Protein AF-A0A1E7F593-F1 (afdb_monomer)

Foldseek 3Di:
DVPVVVQLPDPVNDDPVRVVLVVLCVVFAVQVADPVGGGPHAEDEAEAEWLALQFKEKEAEFQDLLQLLLLLQLCVQCVVVVGDYAYEYEDDNALVPPPDSRSRHPYYIYIYHDDDPPPDDDPVRVVSRVSSVVSSVVSVVCCVVPVPVSLVVSCVVPVVLKDKHKYFDDDPDPPARGDADQACADPVAQLHRQWAFDPVCGNQAQDWFAAQQFGTAHPVGDTDGDHQPRHGTWGWPSHPTPCQSDVVNSDHRTTMDMFIAGNRRSHTDDDDDPPPPPPPDDDDD

Organism: NCBI:txid635003

pLDDT: mean 88.44, std 16.38, range [29.09, 98.75]

Solvent-accessible surface area (backbone atoms only — not comparable to full-atom values): 15879 Å² total; per-residue (Å²): 123,80,72,71,66,62,64,78,70,46,78,88,72,52,52,72,66,58,51,49,50,53,54,48,33,71,67,35,14,41,55,86,40,45,95,94,49,52,37,68,31,68,67,33,80,40,83,46,70,33,49,9,41,59,32,34,32,37,40,31,50,36,60,36,32,69,44,39,43,36,48,54,50,23,42,50,58,39,44,79,69,73,44,64,60,48,38,34,37,42,83,61,79,52,56,87,83,45,92,53,79,43,41,29,21,91,30,33,39,32,44,35,40,29,60,37,59,89,98,56,88,53,70,71,58,50,51,53,50,49,52,47,50,50,39,40,53,49,41,55,54,40,50,74,74,40,42,70,59,52,51,53,48,51,42,66,78,30,74,83,42,55,43,76,29,32,26,67,31,74,42,85,54,90,94,49,91,41,25,56,49,76,72,57,38,34,95,91,38,67,56,41,61,62,40,43,70,18,78,88,45,54,64,39,38,74,38,78,48,40,55,65,41,62,42,28,29,42,97,89,66,54,67,46,47,36,84,36,89,86,47,65,68,36,24,38,32,53,42,78,30,71,82,36,47,39,64,88,56,77,45,44,37,28,30,36,38,84,47,41,27,32,55,77,53,16,32,69,58,85,74,84,73,82,80,77,76,77,77,77,79,74,83,85,131

Nearest PDB structures (foldseek):
  2gu2-assembly1_A  TM=8.846E-01  e=1.260E-19  Rattus norvegicus
  2i3c-assembly1_A  TM=8.472E-01  e=2.828E-19  Homo sapiens
  4mri-assembly1_A  TM=8.264E-01  e=7.646E-19  Homo sapiens
  3nh4-assembly1_A-2  TM=8.013E-01  e=1.612E-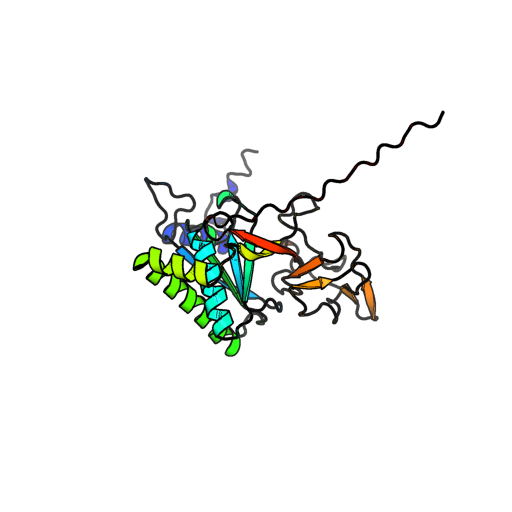18  Mus musculus
  3nh5-assembly1_A  TM=7.925E-01  e=1.338E-18  Mus musculus

Sequence (285 aa):
MAAATAAYTDPAFLSVEQKRAKELDQLLGPKFGNEDQPPATDFIVDLHTTTSNMHTALIVGQGDPLTTQAAAYVMHKCQEKNFKVCIMMHTHKTGEVRPNLSSIAPHAFTIEVGPVPQGVLRHDKVEEMQETLNSALEFLQRNQQEPEKLLNELKIFYPSGKIPCYRSAPAIREGEMSAKLVWPSDPDNENFPQWLVHKDVQDQDFQEIKKGDPLFVNLDGDVIPYDGSHGSPVLLMFINEGGYYYASSGTGISVALKDEFDLITGNLIPKELPTLQCSSTTPLE

Mean predicted aligned error: 7.11 Å

Structure (mmCIF, N/CA/C/O backbone):
data_AF-A0A1E7F593-F1
#
_entry.id   AF-A0A1E7F593-F1
#
loop_
_atom_site.group_PDB
_atom_site.id
_atom_site.type_symbol
_atom_site.label_atom_id
_atom_site.label_alt_id
_atom_site.label_comp_id
_atom_site.label_asym_id
_atom_site.label_entity_id
_atom_site.label_seq_id
_atom_site.pdbx_PDB_ins_code
_atom_site.Cartn_x
_atom_site.Cartn_y
_atom_site.Cartn_z
_atom_site.occupancy
_atom_site.B_iso_or_equiv
_atom_site.auth_seq_id
_atom_site.auth_comp_id
_atom_site.auth_asym_id
_atom_site.auth_atom_id
_atom_site.pdbx_PDB_model_num
ATOM 1 N N . MET A 1 1 ? 25.080 29.151 4.729 1.00 39.41 1 MET A N 1
ATOM 2 C CA . MET A 1 1 ? 24.021 28.399 5.440 1.00 39.41 1 MET A CA 1
ATOM 3 C C . MET A 1 1 ? 22.821 29.245 5.874 1.00 39.41 1 MET A C 1
ATOM 5 O O . MET A 1 1 ? 21.737 28.695 5.866 1.00 39.41 1 MET A O 1
ATOM 9 N N . ALA A 1 2 ? 22.937 30.544 6.185 1.00 33.47 2 ALA A N 1
ATOM 10 C CA . ALA A 1 2 ? 21.777 31.351 6.616 1.00 33.47 2 ALA A CA 1
ATOM 11 C C . ALA A 1 2 ? 20.876 31.904 5.481 1.00 33.47 2 ALA A C 1
ATOM 13 O O . ALA A 1 2 ? 19.768 32.348 5.747 1.00 33.47 2 ALA A O 1
ATOM 14 N N . ALA A 1 3 ? 21.325 31.879 4.219 1.00 29.09 3 ALA A N 1
ATOM 15 C CA . ALA A 1 3 ? 20.565 32.431 3.087 1.00 29.09 3 ALA A CA 1
ATOM 16 C C . ALA A 1 3 ? 19.645 31.411 2.382 1.00 29.09 3 ALA A C 1
ATOM 18 O O . ALA A 1 3 ? 18.718 31.809 1.687 1.00 29.09 3 ALA A O 1
ATOM 19 N N . ALA A 1 4 ? 19.870 30.103 2.569 1.00 33.31 4 ALA A N 1
ATOM 20 C CA . ALA A 1 4 ? 19.094 29.047 1.904 1.00 33.31 4 ALA A CA 1
ATOM 21 C C . ALA A 1 4 ? 17.792 28.688 2.647 1.00 33.31 4 ALA A C 1
ATOM 23 O O . ALA A 1 4 ? 16.852 28.188 2.041 1.00 33.31 4 ALA A O 1
ATOM 24 N N . THR A 1 5 ? 17.707 28.984 3.945 1.00 35.19 5 THR A N 1
ATOM 25 C CA . THR A 1 5 ? 16.505 28.773 4.766 1.00 35.19 5 THR A CA 1
ATOM 26 C C . THR A 1 5 ? 15.476 29.899 4.632 1.00 35.19 5 THR A C 1
ATOM 28 O O . THR A 1 5 ? 14.299 29.670 4.887 1.00 35.19 5 THR A O 1
ATOM 31 N N . ALA A 1 6 ? 15.880 31.093 4.183 1.00 35.25 6 ALA A N 1
ATOM 32 C CA . ALA A 1 6 ? 14.979 32.236 4.012 1.00 35.25 6 ALA A CA 1
ATOM 33 C C . ALA A 1 6 ? 14.103 32.153 2.743 1.00 35.25 6 ALA A C 1
ATOM 35 O O . ALA A 1 6 ? 13.043 32.765 2.696 1.00 35.25 6 ALA A O 1
ATOM 36 N N . ALA A 1 7 ? 14.507 31.378 1.728 1.00 40.53 7 ALA A N 1
ATOM 37 C CA . ALA A 1 7 ? 13.739 31.221 0.487 1.00 40.53 7 ALA A CA 1
ATOM 38 C C . ALA A 1 7 ? 12.518 30.285 0.631 1.00 40.53 7 ALA A C 1
ATOM 40 O O . ALA A 1 7 ? 11.599 30.351 -0.178 1.00 40.53 7 ALA A O 1
ATOM 41 N N . TYR A 1 8 ? 12.480 29.439 1.669 1.00 47.44 8 TYR A N 1
ATOM 42 C CA . TYR A 1 8 ? 11.413 28.451 1.895 1.00 47.44 8 TYR A CA 1
ATOM 43 C C . TYR A 1 8 ? 10.190 28.993 2.655 1.00 47.44 8 TYR A C 1
ATOM 45 O O . TYR A 1 8 ? 9.207 28.273 2.848 1.00 47.44 8 TYR A O 1
ATOM 53 N N . THR A 1 9 ? 10.225 30.248 3.109 1.00 56.56 9 THR A N 1
ATOM 54 C CA . THR A 1 9 ? 9.157 30.834 3.934 1.00 56.56 9 THR A CA 1
ATOM 55 C C . THR A 1 9 ? 8.359 31.926 3.236 1.00 56.56 9 THR A C 1
ATOM 57 O O . THR A 1 9 ? 7.289 32.268 3.735 1.00 56.56 9 THR A O 1
ATOM 60 N N . ASP A 1 10 ? 8.808 32.428 2.083 1.00 69.50 10 ASP A N 1
ATOM 61 C CA . ASP A 1 10 ? 8.055 33.419 1.316 1.00 69.50 10 ASP A CA 1
ATOM 62 C C . ASP A 1 10 ? 6.902 32.738 0.542 1.00 69.50 10 ASP A C 1
ATOM 64 O O . ASP A 1 10 ? 7.153 31.924 -0.357 1.00 69.50 10 ASP A O 1
ATOM 68 N N . PRO A 1 11 ? 5.627 33.054 0.856 1.00 66.31 11 PRO A N 1
ATOM 69 C CA . PRO A 1 11 ? 4.466 32.488 0.170 1.00 66.31 11 PRO A CA 1
ATOM 70 C C . PRO A 1 11 ? 4.472 32.694 -1.352 1.00 66.31 11 PRO A C 1
ATOM 72 O O . PRO A 1 11 ? 3.816 31.931 -2.068 1.00 66.31 11 PRO A O 1
ATOM 75 N N . ALA A 1 12 ? 5.200 33.699 -1.855 1.00 75.81 12 ALA A N 1
ATOM 76 C CA . ALA A 1 12 ? 5.306 33.990 -3.280 1.00 75.81 12 ALA A CA 1
ATOM 77 C C . ALA A 1 12 ? 6.034 32.889 -4.074 1.00 75.81 12 ALA A C 1
ATOM 79 O O . ALA A 1 12 ? 5.732 32.708 -5.253 1.00 75.81 12 ALA A O 1
ATOM 80 N N . PHE A 1 13 ? 6.924 32.119 -3.436 1.00 84.31 13 PHE A N 1
ATOM 81 C CA . PHE A 1 13 ? 7.770 31.113 -4.098 1.00 84.31 13 PHE A CA 1
ATOM 82 C C . PHE A 1 13 ? 7.365 29.660 -3.820 1.00 84.31 13 PHE A C 1
ATOM 84 O O . PHE A 1 13 ? 8.011 28.739 -4.315 1.00 84.31 13 PHE A O 1
ATOM 91 N N . LEU A 1 14 ? 6.293 29.435 -3.056 1.00 88.88 14 LEU A N 1
ATOM 92 C CA . LEU A 1 14 ? 5.794 28.085 -2.798 1.00 88.88 14 LEU A CA 1
ATOM 93 C C . LEU A 1 14 ? 5.122 27.494 -4.046 1.00 88.88 14 LEU A C 1
ATOM 95 O O . LEU A 1 14 ? 4.331 28.179 -4.711 1.00 88.88 14 LEU A O 1
ATOM 99 N N . SER A 1 15 ? 5.374 26.208 -4.308 1.00 92.12 15 SER A N 1
ATOM 100 C CA . SER A 1 15 ? 4.619 25.429 -5.295 1.00 92.12 15 SER A CA 1
ATOM 101 C C . SER A 1 15 ? 3.134 25.359 -4.920 1.00 92.12 15 SER A C 1
ATOM 103 O O . SER A 1 15 ? 2.739 25.655 -3.786 1.00 92.12 15 SER A O 1
ATOM 105 N N . VAL A 1 16 ? 2.291 24.959 -5.874 1.00 94.88 16 VAL A N 1
ATOM 106 C CA . VAL A 1 16 ? 0.852 24.777 -5.628 1.00 94.88 16 VAL A CA 1
ATOM 107 C C . VAL A 1 16 ? 0.628 23.742 -4.518 1.00 94.88 16 VAL A C 1
ATOM 109 O O . VAL A 1 16 ? -0.129 23.999 -3.585 1.00 94.88 16 VAL A O 1
ATOM 112 N N . GLU A 1 17 ? 1.361 22.632 -4.545 1.00 93.62 17 GLU A N 1
ATOM 113 C CA . GLU A 1 17 ? 1.282 21.551 -3.558 1.00 93.62 17 GLU A CA 1
ATOM 114 C C . GLU A 1 17 ? 1.796 21.994 -2.185 1.00 93.62 17 GLU A C 1
ATOM 116 O O . GLU A 1 17 ? 1.213 21.627 -1.171 1.00 93.62 17 GLU A O 1
ATOM 121 N N . GLN A 1 18 ? 2.834 22.835 -2.121 1.00 93.62 18 GLN A N 1
ATOM 122 C CA . GLN A 1 18 ? 3.322 23.384 -0.851 1.00 93.62 18 GLN A CA 1
ATOM 123 C C . GLN A 1 18 ? 2.306 24.331 -0.205 1.00 93.62 18 GLN A C 1
ATOM 125 O O . GLN A 1 18 ? 2.136 24.319 1.016 1.00 93.62 18 GLN A O 1
ATOM 130 N N . LYS A 1 19 ? 1.618 25.152 -1.009 1.00 94.62 19 LYS A N 1
ATOM 131 C CA . LYS A 1 19 ? 0.513 25.995 -0.524 1.00 94.62 19 LYS A CA 1
ATOM 132 C C . LYS A 1 19 ? -0.634 25.121 -0.029 1.00 94.62 19 LYS A C 1
ATOM 134 O O . LYS A 1 19 ? -1.089 25.300 1.097 1.00 94.62 19 LYS A O 1
ATOM 139 N N . ARG A 1 20 ? -1.021 24.115 -0.818 1.00 95.69 20 ARG A N 1
ATOM 140 C CA . ARG A 1 20 ? -2.107 23.202 -0.463 1.00 95.69 20 ARG A CA 1
ATOM 141 C C . ARG A 1 20 ? -1.803 22.371 0.785 1.00 95.69 20 ARG A C 1
ATOM 143 O O . ARG A 1 20 ? -2.694 22.174 1.602 1.00 95.69 20 ARG A O 1
ATOM 150 N N . ALA A 1 21 ? -0.559 21.941 0.979 1.00 94.00 21 ALA A N 1
ATOM 151 C CA . ALA A 1 21 ? -0.136 21.239 2.187 1.00 94.00 21 ALA A CA 1
ATOM 152 C C . ALA A 1 21 ? -0.330 22.103 3.444 1.00 94.00 21 ALA A C 1
ATOM 154 O O . ALA A 1 21 ? -0.839 21.609 4.445 1.00 94.00 21 ALA A O 1
A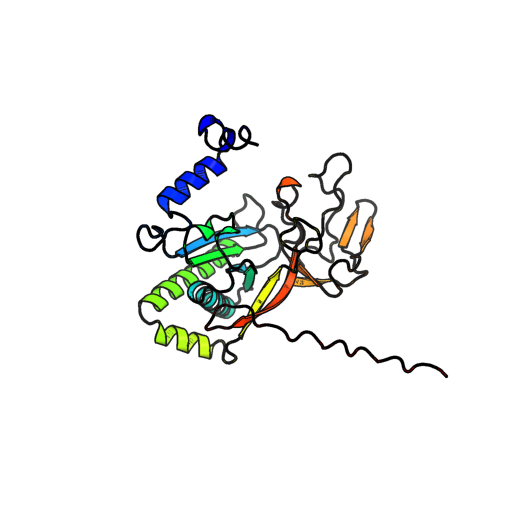TOM 155 N N . LYS A 1 22 ? -0.006 23.405 3.380 1.00 93.50 22 LYS A N 1
ATOM 156 C CA . LYS A 1 22 ? -0.257 24.345 4.488 1.00 93.50 22 LYS A CA 1
ATOM 157 C C . LYS A 1 22 ? -1.748 24.536 4.763 1.00 93.50 22 LYS A C 1
ATOM 159 O O . LYS A 1 22 ? -2.143 24.593 5.920 1.00 93.50 22 LYS A O 1
ATOM 164 N N . GLU A 1 23 ? -2.573 24.625 3.722 1.00 95.56 23 GLU A N 1
ATOM 165 C CA . GLU A 1 23 ? -4.034 24.724 3.871 1.00 95.56 23 GLU A CA 1
ATOM 166 C C . GLU A 1 23 ? -4.632 23.465 4.513 1.00 95.56 23 GLU A C 1
ATOM 168 O O . GLU A 1 23 ? -5.500 23.563 5.376 1.00 95.56 23 GLU A O 1
ATOM 173 N N . LEU A 1 24 ? -4.164 22.281 4.107 1.00 96.00 24 LEU A N 1
ATOM 174 C CA . LEU A 1 24 ? -4.622 21.010 4.668 1.00 96.00 24 LEU A CA 1
ATOM 175 C C . LEU A 1 24 ? -4.177 20.843 6.120 1.00 96.00 24 LEU A C 1
ATOM 177 O O . LEU A 1 24 ? -4.973 20.397 6.936 1.00 96.00 24 LEU A O 1
ATOM 181 N N . ASP A 1 25 ? -2.959 21.259 6.465 1.00 94.75 25 ASP A N 1
ATOM 182 C CA . ASP A 1 25 ? -2.477 21.251 7.849 1.00 94.75 25 ASP A CA 1
ATOM 183 C C . ASP A 1 25 ? -3.268 22.215 8.747 1.00 94.75 25 ASP A C 1
ATOM 185 O O . ASP A 1 25 ? -3.587 21.889 9.885 1.00 94.75 25 ASP A O 1
ATOM 189 N N . GLN A 1 26 ? -3.677 23.372 8.218 1.00 94.81 26 GLN A N 1
ATOM 190 C CA . GLN A 1 26 ? -4.571 24.294 8.927 1.00 94.81 26 GLN A CA 1
ATOM 191 C C . GLN A 1 26 ? -5.983 23.729 9.122 1.00 94.81 26 GLN A C 1
ATOM 193 O O . GLN A 1 26 ? -6.629 24.046 10.118 1.00 94.81 26 GLN A O 1
ATOM 198 N N . LEU A 1 27 ? -6.479 22.938 8.166 1.00 96.31 27 LEU A N 1
ATOM 199 C CA . LEU A 1 27 ? -7.831 22.378 8.202 1.00 96.31 27 LEU A CA 1
ATOM 200 C C . LEU A 1 27 ? -7.927 21.106 9.054 1.00 96.31 27 LEU A C 1
ATOM 202 O O . LEU A 1 27 ? -8.910 20.920 9.766 1.00 96.31 27 LEU A O 1
ATOM 206 N N . LEU A 1 28 ? -6.944 20.214 8.928 1.00 96.31 28 LEU A N 1
ATOM 207 C CA . LEU A 1 28 ? -6.974 18.856 9.478 1.00 96.31 28 LEU A CA 1
ATOM 208 C C . LEU A 1 28 ? -6.012 18.675 10.661 1.00 96.31 28 LEU A C 1
ATOM 210 O O . LEU A 1 28 ? -6.207 17.773 11.474 1.00 96.31 28 LEU A O 1
ATOM 214 N N . GLY A 1 29 ? -4.970 19.503 10.735 1.00 94.56 29 GLY A N 1
ATOM 215 C CA . GLY A 1 29 ? -3.889 19.415 11.709 1.00 94.56 29 GLY A CA 1
ATOM 216 C C . GLY A 1 29 ? -4.115 20.276 12.960 1.00 94.56 29 GLY A C 1
ATOM 217 O O . GLY A 1 29 ? -5.262 20.487 13.356 1.00 94.56 29 GLY A O 1
ATOM 218 N N . PRO A 1 30 ? -3.039 20.751 13.617 1.00 92.31 30 PRO A N 1
ATOM 219 C CA . PRO A 1 30 ? -1.661 20.735 13.128 1.00 92.31 30 PRO A CA 1
ATOM 220 C C . PRO A 1 30 ? -1.044 19.335 13.162 1.00 92.31 30 PRO A C 1
ATOM 222 O O . PRO A 1 30 ? -1.206 18.582 14.122 1.00 92.31 30 PRO A O 1
ATOM 225 N N . LYS A 1 31 ? -0.263 19.009 12.136 1.00 87.88 31 LYS A N 1
ATOM 226 C CA . LYS A 1 31 ? 0.658 17.880 12.159 1.00 87.88 31 LYS A CA 1
ATOM 227 C C . LYS A 1 31 ? 1.641 18.068 13.317 1.00 87.88 31 LYS A C 1
ATOM 229 O O . LYS A 1 31 ? 2.217 19.142 13.473 1.00 87.88 31 LYS A O 1
ATOM 234 N N . PHE A 1 32 ? 1.842 17.019 14.114 1.00 82.06 32 PHE A N 1
ATOM 235 C CA . PHE A 1 32 ? 2.591 17.075 15.384 1.00 82.06 32 PHE A CA 1
ATOM 236 C C . PHE A 1 32 ? 1.918 17.907 16.485 1.00 82.06 32 PHE A C 1
ATOM 238 O O . PHE A 1 32 ? 2.599 18.406 17.383 1.00 82.06 32 PHE A O 1
ATOM 245 N N . GLY A 1 33 ? 0.590 18.046 16.435 1.00 82.81 33 GLY A N 1
ATOM 246 C CA . GLY A 1 33 ? -0.179 18.568 17.558 1.00 82.81 33 GLY A CA 1
ATOM 247 C C . GLY A 1 33 ? 0.110 17.805 18.855 1.00 82.81 33 GLY A C 1
ATOM 248 O O . GLY A 1 33 ? 0.406 16.608 18.846 1.00 82.81 33 GLY A O 1
ATOM 249 N N . ASN A 1 34 ? 0.054 18.516 19.975 1.00 85.88 34 ASN A N 1
ATOM 250 C CA . ASN A 1 34 ? 0.267 17.979 21.319 1.00 85.88 34 ASN A CA 1
ATOM 251 C C . ASN A 1 34 ? -1.030 18.087 22.140 1.00 85.88 34 ASN A C 1
ATOM 253 O O . ASN A 1 34 ? -2.062 18.477 21.607 1.00 85.88 34 ASN A O 1
ATOM 257 N N . GLU A 1 35 ? -1.001 17.748 23.429 1.00 86.62 35 GLU A N 1
ATOM 258 C CA . GLU A 1 35 ? -2.204 17.806 24.277 1.00 86.62 35 GLU A CA 1
ATOM 259 C C . GLU A 1 35 ? -2.819 19.217 24.373 1.00 86.62 35 GLU A C 1
ATOM 261 O O . GLU A 1 35 ? -4.037 19.345 24.480 1.00 86.62 35 GLU A O 1
ATOM 266 N N . ASP A 1 36 ? -2.000 20.271 24.284 1.00 91.06 36 ASP A N 1
ATOM 267 C CA . ASP A 1 36 ? -2.454 21.666 24.344 1.00 91.06 36 ASP A CA 1
ATOM 268 C C . ASP A 1 36 ? -3.029 22.161 23.005 1.00 91.06 36 ASP A C 1
ATOM 270 O O . ASP A 1 36 ? -3.866 23.067 22.970 1.00 91.06 36 ASP A O 1
ATOM 274 N N . GLN A 1 37 ? -2.577 21.577 21.893 1.00 89.75 37 GLN A N 1
ATOM 275 C CA . GLN A 1 37 ? -3.035 21.879 20.541 1.00 89.75 37 GLN A CA 1
ATOM 276 C C . GLN A 1 37 ? -3.124 20.585 19.713 1.00 89.75 37 GLN A C 1
ATOM 278 O O . GLN A 1 37 ? -2.257 20.338 18.866 1.00 89.75 37 GLN A O 1
ATOM 283 N N . PRO A 1 38 ? -4.141 19.739 19.961 1.00 92.31 38 PRO A N 1
ATOM 284 C CA . PRO A 1 38 ? -4.273 18.468 19.264 1.00 92.31 38 PRO A CA 1
ATOM 285 C C . PRO A 1 38 ? -4.646 18.689 17.790 1.00 92.31 38 PRO A C 1
ATOM 287 O O . PRO A 1 38 ? -5.234 19.725 17.457 1.00 92.31 38 PRO A O 1
ATOM 290 N N . PRO A 1 39 ? -4.337 17.729 16.899 1.00 93.56 39 PRO A N 1
ATOM 291 C CA . PRO A 1 39 ? -4.843 17.754 15.532 1.00 93.56 39 PRO A CA 1
ATOM 292 C C . PRO A 1 39 ? -6.377 17.839 15.506 1.00 93.56 39 PRO A C 1
ATOM 294 O O . PRO A 1 39 ? -7.052 17.207 16.314 1.00 93.56 39 PRO A O 1
ATOM 297 N N . ALA A 1 40 ? -6.939 18.593 14.561 1.00 95.62 40 ALA A N 1
ATOM 298 C CA . ALA A 1 40 ? -8.384 18.743 14.393 1.00 95.62 40 ALA A CA 1
ATOM 299 C C . ALA A 1 40 ? -9.068 17.465 13.876 1.00 95.62 40 ALA A C 1
ATOM 301 O O . ALA A 1 40 ? -10.286 17.332 13.976 1.00 95.62 40 ALA A O 1
ATOM 302 N N . THR A 1 41 ? -8.297 16.549 13.286 1.00 95.75 41 THR A N 1
ATOM 303 C CA . THR A 1 41 ? -8.764 15.267 12.753 1.00 95.75 41 THR A CA 1
ATOM 304 C C . THR A 1 41 ? -8.077 14.110 13.470 1.00 95.75 41 THR A C 1
ATOM 306 O O . THR A 1 41 ? -6.851 14.025 13.466 1.00 95.75 41 THR A O 1
ATOM 309 N N . ASP A 1 42 ? -8.867 13.183 14.018 1.00 94.25 42 ASP A N 1
ATOM 310 C CA . ASP A 1 42 ? -8.352 11.990 14.705 1.00 94.25 42 ASP A CA 1
ATOM 311 C C . ASP A 1 42 ? -7.835 10.923 13.731 1.00 94.25 42 ASP A C 1
ATOM 313 O O . ASP A 1 42 ? -6.835 10.257 14.000 1.00 94.25 42 ASP A O 1
ATOM 317 N N . PHE A 1 43 ? -8.528 10.745 12.599 1.00 96.12 43 PHE A N 1
ATOM 318 C CA . PHE A 1 43 ? -8.257 9.679 11.638 1.00 96.12 43 PHE A CA 1
ATOM 319 C C . PHE A 1 43 ? -8.362 10.170 10.191 1.00 96.12 43 PHE A C 1
ATOM 321 O O . PHE A 1 43 ? -9.402 10.696 9.795 1.00 96.12 43 PHE A O 1
ATOM 328 N N . ILE A 1 44 ? -7.327 9.946 9.376 1.00 96.81 44 ILE A N 1
ATOM 329 C CA . ILE A 1 44 ? -7.365 10.212 7.927 1.00 96.81 44 ILE A CA 1
ATOM 330 C C . ILE A 1 44 ? -7.382 8.896 7.144 1.00 96.81 44 ILE A C 1
ATOM 332 O O . ILE A 1 44 ? -6.499 8.054 7.295 1.00 96.81 44 ILE A O 1
ATOM 336 N N . VAL A 1 45 ? -8.365 8.747 6.254 1.00 97.81 45 VAL A N 1
ATOM 337 C CA . VAL A 1 45 ? -8.346 7.729 5.195 1.00 97.81 45 VAL A CA 1
ATOM 338 C C . VAL A 1 45 ? -8.007 8.429 3.883 1.00 97.81 45 VAL A C 1
ATOM 340 O O . VAL A 1 45 ? -8.783 9.256 3.408 1.00 97.81 45 VAL A O 1
ATOM 343 N N . ASP A 1 46 ? -6.840 8.123 3.322 1.00 97.69 46 ASP A N 1
ATOM 344 C CA . ASP A 1 46 ? -6.350 8.728 2.079 1.00 97.69 46 ASP A CA 1
ATOM 345 C C . ASP A 1 46 ? -6.565 7.758 0.906 1.00 97.69 46 ASP A C 1
ATOM 347 O O . ASP A 1 46 ? -6.154 6.600 0.978 1.00 97.69 46 ASP A O 1
ATOM 351 N N . LEU A 1 47 ? -7.250 8.188 -0.155 1.00 98.12 47 LEU A N 1
ATOM 352 C CA . LEU A 1 47 ? -7.680 7.308 -1.250 1.00 98.12 47 LEU A CA 1
ATOM 353 C C . LEU A 1 47 ? -6.771 7.484 -2.466 1.00 98.12 47 LEU A C 1
ATOM 355 O O . LEU A 1 47 ? -6.668 8.580 -3.012 1.00 98.12 47 LEU A O 1
ATOM 359 N N . HIS A 1 48 ? -6.153 6.393 -2.907 1.00 98.00 48 HIS A N 1
ATOM 360 C CA . HIS A 1 48 ? -5.214 6.349 -4.023 1.00 98.00 48 HIS A CA 1
ATOM 361 C C . HIS A 1 48 ? -5.606 5.269 -5.031 1.00 98.00 48 HIS A C 1
ATOM 363 O O . HIS A 1 48 ? -6.310 4.301 -4.726 1.00 98.00 48 HIS A O 1
ATOM 369 N N . THR A 1 49 ? -5.146 5.465 -6.259 1.00 98.06 49 THR A N 1
ATOM 370 C CA . THR A 1 49 ? -5.226 4.466 -7.320 1.00 98.06 49 THR A CA 1
ATOM 371 C C . THR A 1 49 ? -3.868 4.314 -7.974 1.00 98.06 49 THR A C 1
ATOM 373 O O . THR A 1 49 ? -3.195 5.315 -8.228 1.00 98.06 49 THR A O 1
ATOM 376 N N . THR A 1 50 ? -3.539 3.087 -8.358 1.00 98.06 50 THR A N 1
ATOM 377 C CA . THR A 1 50 ? -2.280 2.746 -9.013 1.00 98.06 50 THR A CA 1
ATOM 378 C C . THR A 1 50 ? -2.567 2.091 -10.350 1.00 98.06 50 THR A C 1
ATOM 380 O O . THR A 1 50 ? -3.525 1.335 -10.520 1.00 98.06 50 THR A O 1
ATOM 383 N N . THR A 1 51 ? -1.705 2.367 -11.318 1.00 98.06 51 THR A N 1
ATOM 384 C CA . THR A 1 51 ? -1.676 1.666 -12.605 1.00 98.06 51 THR A CA 1
ATOM 385 C C . THR A 1 51 ? -1.146 0.232 -12.479 1.00 98.06 51 THR A C 1
ATOM 387 O O . THR A 1 51 ? -1.397 -0.578 -13.368 1.00 98.06 51 THR A O 1
ATOM 390 N N . SER A 1 52 ? -0.484 -0.097 -11.365 1.00 98.06 52 SER A N 1
ATOM 391 C CA . SER A 1 52 ? 0.073 -1.424 -11.067 1.00 98.06 52 SER A CA 1
ATOM 392 C C . SER A 1 52 ? -1.015 -2.416 -10.642 1.00 98.06 52 SER A C 1
ATOM 394 O O . SER A 1 52 ? -2.059 -2.032 -10.108 1.00 98.06 52 SER A O 1
ATOM 396 N N . ASN A 1 53 ? -0.780 -3.720 -10.802 1.00 97.81 53 ASN A N 1
ATOM 397 C CA . ASN A 1 53 ? -1.754 -4.756 -10.442 1.00 97.81 53 ASN A CA 1
ATOM 398 C C . ASN A 1 53 ? -1.676 -5.147 -8.956 1.00 97.81 53 ASN A C 1
ATOM 400 O O . ASN A 1 53 ? -1.713 -6.322 -8.596 1.00 97.81 53 ASN A O 1
ATOM 404 N N . MET A 1 54 ? -1.619 -4.154 -8.070 1.00 96.31 54 MET A N 1
ATOM 405 C CA . MET A 1 54 ? -1.501 -4.365 -6.623 1.00 96.31 54 MET A CA 1
ATOM 406 C C . MET A 1 54 ? -2.779 -4.869 -5.946 1.00 96.31 54 MET A C 1
ATOM 408 O O . MET A 1 54 ? -2.773 -5.134 -4.745 1.00 96.31 54 MET A O 1
ATOM 412 N N . HIS A 1 55 ? -3.869 -5.014 -6.705 1.00 95.44 55 HIS A N 1
ATOM 413 C CA . HIS A 1 55 ? -5.201 -5.277 -6.163 1.00 95.44 55 HIS A CA 1
ATOM 414 C C . HIS A 1 55 ? -5.614 -4.144 -5.200 1.00 95.44 55 HIS A C 1
ATOM 416 O O . HIS A 1 55 ? -5.303 -2.987 -5.484 1.00 95.44 55 HIS A O 1
ATOM 422 N N . THR A 1 56 ? -6.309 -4.440 -4.097 1.00 98.06 56 THR A N 1
ATOM 423 C CA . THR A 1 56 ? -6.491 -3.479 -2.998 1.00 98.06 56 THR A CA 1
ATOM 424 C C . THR A 1 56 ? -5.361 -3.614 -1.980 1.00 98.06 56 THR A C 1
ATOM 426 O O . THR A 1 56 ? -5.193 -4.661 -1.354 1.00 98.06 56 THR A O 1
ATOM 429 N N . ALA A 1 57 ? -4.611 -2.542 -1.751 1.00 97.88 57 ALA A N 1
ATOM 430 C CA . ALA A 1 57 ? -3.583 -2.474 -0.724 1.00 97.88 57 ALA A CA 1
ATOM 431 C C . ALA A 1 57 ? -3.955 -1.449 0.358 1.00 97.88 57 ALA A C 1
ATOM 433 O O . ALA A 1 57 ? -4.209 -0.278 0.084 1.00 97.88 57 ALA A O 1
ATOM 434 N N . LEU A 1 58 ? -3.968 -1.898 1.612 1.00 98.12 58 LEU A N 1
ATOM 435 C CA . LEU A 1 58 ? -4.146 -1.055 2.793 1.00 98.12 58 LEU A CA 1
ATOM 436 C C . LEU A 1 58 ? -2.771 -0.662 3.316 1.00 98.12 58 LEU A C 1
ATOM 438 O O . LEU A 1 58 ? -2.072 -1.490 3.905 1.00 98.12 58 LEU A O 1
ATOM 442 N N . ILE A 1 59 ? -2.365 0.582 3.089 1.00 95.38 59 ILE A N 1
ATOM 443 C CA . ILE A 1 59 ? -1.029 1.050 3.441 1.00 95.38 59 ILE A CA 1
ATOM 444 C C . ILE A 1 59 ? -1.064 1.724 4.817 1.00 95.38 59 ILE A C 1
ATOM 446 O O . ILE A 1 59 ? -1.636 2.801 4.988 1.00 95.38 59 ILE A O 1
ATOM 450 N N . VAL A 1 60 ? -0.435 1.087 5.803 1.00 93.88 60 VAL A N 1
ATOM 451 C CA . VAL A 1 60 ? -0.477 1.462 7.226 1.00 93.88 60 VAL A CA 1
ATOM 452 C C . VAL A 1 60 ? 0.916 1.724 7.791 1.00 93.88 60 VAL A C 1
ATOM 454 O O . VAL A 1 60 ? 1.929 1.252 7.272 1.00 93.88 60 VAL A O 1
ATOM 457 N N . GLY A 1 61 ? 0.995 2.460 8.900 1.00 89.12 61 GLY A N 1
ATOM 458 C CA . GLY A 1 61 ? 2.199 2.481 9.729 1.00 89.12 61 GLY A CA 1
ATOM 459 C C . GLY A 1 61 ? 2.225 1.385 10.787 1.00 89.12 61 GLY A C 1
ATOM 460 O O . GLY A 1 61 ? 1.179 0.999 11.291 1.00 89.12 61 GLY A O 1
ATOM 461 N N . GLN A 1 62 ? 3.425 0.913 11.139 1.00 89.19 62 GLN A N 1
ATOM 462 C CA . GLN A 1 62 ? 3.590 0.080 12.332 1.00 89.19 62 GLN A CA 1
ATOM 463 C C . GLN A 1 62 ? 3.456 0.906 13.619 1.00 89.19 62 GLN A C 1
ATOM 465 O O . GLN A 1 62 ? 3.823 2.082 13.642 1.00 89.19 62 GLN A O 1
ATOM 470 N N . GLY A 1 63 ? 3.023 0.258 14.697 1.00 88.12 63 GLY A N 1
ATOM 471 C CA . GLY A 1 63 ? 2.996 0.824 16.050 1.00 88.12 63 GLY A CA 1
ATOM 472 C C . GLY A 1 63 ? 1.750 1.640 16.389 1.00 88.12 63 GLY A C 1
ATOM 473 O O . GLY A 1 63 ? 1.700 2.229 17.464 1.00 88.12 63 GLY A O 1
ATOM 474 N N . ASP A 1 64 ? 0.750 1.656 15.505 1.00 91.94 64 ASP A N 1
ATOM 475 C CA . ASP A 1 64 ? -0.570 2.229 15.767 1.00 91.94 64 ASP A CA 1
ATOM 476 C C . ASP A 1 64 ? -1.633 1.111 15.807 1.00 91.94 64 ASP A C 1
ATOM 478 O O . ASP A 1 64 ? -2.072 0.637 14.750 1.00 91.94 64 ASP A O 1
ATOM 482 N N . PRO A 1 65 ? -2.055 0.664 17.007 1.00 95.06 65 PRO A N 1
ATOM 483 C CA . PRO A 1 65 ? -3.070 -0.373 17.161 1.00 95.06 65 PRO A CA 1
ATOM 484 C C . PRO A 1 65 ? -4.406 -0.035 16.501 1.00 95.06 65 PRO A C 1
ATOM 486 O O . PRO A 1 65 ? -5.015 -0.921 15.912 1.00 95.06 65 PRO A O 1
ATOM 489 N N . LEU A 1 66 ? -4.859 1.223 16.553 1.00 96.75 66 LEU A N 1
ATOM 490 C CA . LEU A 1 66 ? -6.159 1.595 15.992 1.00 96.75 66 LEU A CA 1
ATOM 491 C C . LEU A 1 66 ? -6.138 1.454 14.468 1.00 96.75 66 LEU A C 1
ATOM 493 O O . LEU A 1 66 ? -6.998 0.792 13.888 1.00 96.75 66 LEU A O 1
ATOM 497 N N . THR A 1 67 ? -5.115 2.023 13.829 1.00 96.44 67 THR A N 1
ATOM 498 C CA . THR A 1 67 ? -4.920 1.935 12.376 1.00 96.44 67 THR A CA 1
ATOM 499 C C . THR A 1 67 ? -4.727 0.489 11.915 1.00 96.44 67 THR A C 1
ATOM 501 O O . THR A 1 67 ? -5.324 0.057 10.929 1.00 96.44 67 THR A O 1
ATOM 504 N N . THR A 1 68 ? -3.892 -0.284 12.611 1.00 97.31 68 THR A N 1
ATOM 505 C CA . THR A 1 68 ? -3.575 -1.662 12.200 1.00 97.31 68 THR A CA 1
ATOM 506 C C . THR A 1 68 ? -4.734 -2.632 12.439 1.00 97.31 68 THR A C 1
ATOM 508 O O . THR A 1 68 ? -4.964 -3.511 11.606 1.00 97.31 68 THR A O 1
ATOM 511 N N . GLN A 1 69 ? -5.525 -2.446 13.501 1.00 98.44 69 GLN A N 1
ATOM 512 C CA . GLN A 1 69 ? -6.772 -3.189 13.714 1.00 98.44 69 GLN A CA 1
ATOM 513 C C . GLN A 1 69 ? -7.836 -2.817 12.678 1.00 98.44 69 GLN A C 1
ATOM 515 O O . GLN A 1 69 ? -8.509 -3.717 12.173 1.00 98.44 69 GLN A O 1
ATOM 520 N N . ALA A 1 70 ? -7.934 -1.538 12.290 1.00 98.56 70 ALA A N 1
ATOM 521 C CA . ALA A 1 70 ? -8.804 -1.112 11.195 1.00 98.56 70 ALA A CA 1
ATOM 522 C C . ALA A 1 70 ? -8.436 -1.834 9.895 1.00 98.56 70 ALA A C 1
ATOM 524 O O . ALA A 1 70 ? -9.295 -2.430 9.250 1.00 98.56 70 ALA A O 1
ATOM 525 N N . ALA A 1 71 ? -7.149 -1.862 9.542 1.00 98.44 71 ALA A N 1
ATOM 526 C CA . ALA A 1 71 ? -6.692 -2.552 8.343 1.00 98.44 71 ALA A CA 1
ATOM 527 C C . ALA A 1 71 ? -6.927 -4.070 8.403 1.00 98.44 71 ALA A C 1
ATOM 529 O O . ALA A 1 71 ? -7.352 -4.661 7.412 1.00 98.44 71 ALA A O 1
ATOM 530 N N . ALA A 1 72 ? -6.722 -4.707 9.562 1.00 98.56 72 ALA A N 1
ATOM 531 C CA . ALA A 1 72 ? -7.019 -6.127 9.756 1.00 98.56 72 ALA A CA 1
ATOM 532 C C . ALA A 1 72 ? -8.520 -6.439 9.611 1.00 98.56 72 ALA A C 1
ATOM 534 O O . ALA A 1 72 ? -8.879 -7.457 9.010 1.00 98.56 72 ALA A O 1
ATOM 535 N N . TYR A 1 73 ? -9.388 -5.560 10.125 1.00 98.75 73 TYR A N 1
ATOM 536 C CA . TYR A 1 7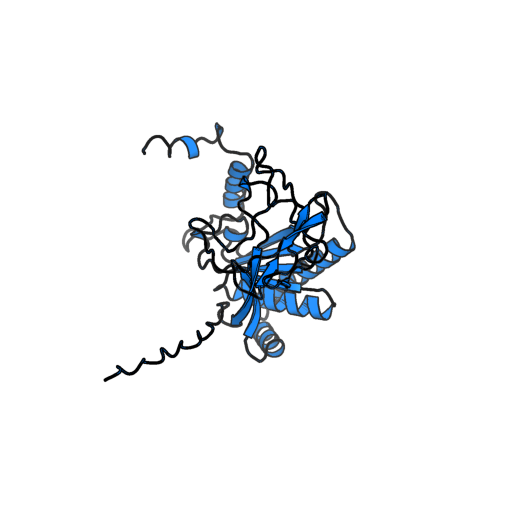3 ? -10.838 -5.659 9.969 1.00 98.75 73 TYR A CA 1
ATOM 537 C C . TYR A 1 73 ? -11.251 -5.517 8.504 1.00 98.75 73 TYR A C 1
ATOM 539 O O . TYR A 1 73 ? -11.913 -6.398 7.961 1.00 98.75 73 TYR A O 1
ATOM 547 N N . VAL A 1 74 ? -10.806 -4.445 7.842 1.00 98.69 74 VAL A N 1
ATOM 548 C CA . VAL A 1 74 ? -11.105 -4.170 6.430 1.00 98.69 74 VAL A CA 1
ATOM 549 C C . VAL A 1 74 ? -10.628 -5.314 5.543 1.00 98.69 74 VAL A C 1
ATOM 551 O O . VAL A 1 74 ? -11.390 -5.781 4.698 1.00 98.69 74 VAL A O 1
ATOM 554 N N . MET A 1 75 ? -9.408 -5.813 5.768 1.00 98.50 75 MET A N 1
ATOM 555 C CA . MET A 1 75 ? -8.871 -6.959 5.038 1.00 98.50 75 MET A CA 1
ATOM 556 C C . MET A 1 75 ? -9.795 -8.178 5.166 1.00 98.50 75 MET A C 1
ATOM 558 O O . MET A 1 75 ? -10.134 -8.790 4.157 1.00 98.50 75 MET A O 1
ATOM 562 N N . HIS A 1 76 ? -10.259 -8.488 6.380 1.00 98.25 76 HIS A N 1
ATOM 563 C CA . HIS A 1 76 ? -11.178 -9.601 6.612 1.00 98.25 76 HIS A CA 1
ATOM 564 C C . HIS A 1 76 ? -12.520 -9.403 5.887 1.00 98.25 76 HIS A C 1
ATOM 566 O O . HIS A 1 76 ? -12.935 -10.265 5.114 1.00 98.25 76 HIS A O 1
ATOM 572 N N . LYS A 1 77 ? -13.172 -8.244 6.065 1.00 98.12 77 LYS A N 1
ATOM 573 C CA . LYS A 1 77 ? -14.470 -7.928 5.434 1.00 98.12 77 LYS A CA 1
ATOM 574 C C . LYS A 1 77 ? -14.412 -7.967 3.907 1.00 98.12 77 LYS A C 1
ATOM 576 O O . LYS A 1 77 ? -15.324 -8.483 3.263 1.00 98.12 77 LYS A O 1
ATOM 581 N N . CYS A 1 78 ? -13.333 -7.456 3.322 1.00 97.44 78 CYS A N 1
ATOM 582 C CA . CYS A 1 78 ? -13.133 -7.475 1.876 1.00 97.44 78 CYS A CA 1
ATOM 583 C C . CYS A 1 78 ? -12.891 -8.905 1.359 1.00 97.44 78 CYS A C 1
ATOM 585 O O . CYS A 1 78 ? -13.437 -9.279 0.320 1.00 97.44 78 CYS A O 1
ATOM 587 N N . GLN A 1 79 ? -12.150 -9.736 2.100 1.00 96.50 79 GLN A N 1
ATOM 588 C CA . GLN A 1 79 ? -11.942 -11.149 1.760 1.00 96.50 79 GLN A CA 1
ATOM 589 C C . GLN A 1 79 ? -13.239 -11.969 1.824 1.00 96.50 79 GLN A C 1
ATOM 591 O O . GLN A 1 79 ? -13.465 -12.792 0.938 1.00 96.50 79 GLN A O 1
ATOM 596 N N . GLU A 1 80 ? -14.133 -11.713 2.790 1.00 96.12 80 GLU A N 1
ATOM 597 C CA . GLU A 1 80 ? -15.477 -12.329 2.827 1.00 96.12 80 GLU A CA 1
ATOM 598 C C . GLU A 1 80 ? -16.288 -12.032 1.555 1.00 96.12 80 GLU A C 1
ATOM 600 O O . G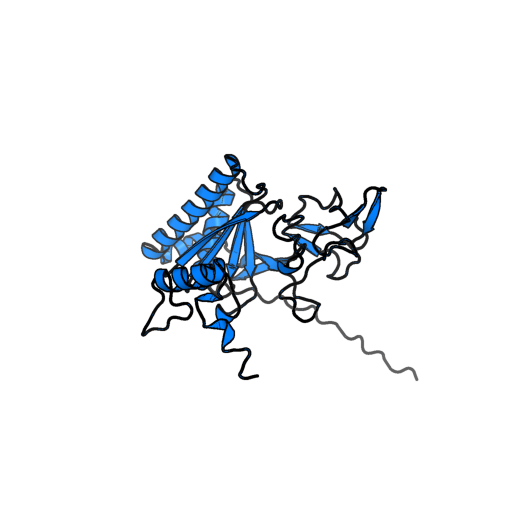LU A 1 80 ? -17.116 -12.837 1.127 1.00 96.12 80 GLU A O 1
ATOM 605 N N . LYS A 1 81 ? -16.025 -10.880 0.930 1.00 94.75 81 LYS A N 1
ATOM 606 C CA . LYS A 1 81 ? -16.641 -10.429 -0.323 1.00 94.75 81 LYS A CA 1
ATOM 607 C C . LYS A 1 81 ? -15.834 -10.804 -1.568 1.00 94.75 81 LYS A C 1
ATOM 609 O O . LYS A 1 81 ? -16.170 -10.367 -2.665 1.00 94.75 81 LYS A O 1
ATOM 614 N N . ASN A 1 82 ? -14.812 -11.650 -1.420 1.00 94.31 82 ASN A N 1
ATOM 615 C CA . ASN A 1 82 ? -13.956 -12.143 -2.501 1.00 94.31 82 ASN A CA 1
ATOM 616 C C . ASN A 1 82 ? -13.136 -11.043 -3.215 1.00 94.31 82 ASN A C 1
ATOM 618 O O . ASN A 1 82 ? -12.713 -11.226 -4.359 1.00 94.31 82 ASN A O 1
ATOM 622 N N . PHE A 1 83 ? -12.877 -9.915 -2.544 1.00 94.25 83 PHE A N 1
ATOM 623 C CA . PHE A 1 83 ? -11.897 -8.930 -3.002 1.00 94.25 83 PHE A CA 1
ATOM 624 C C . PHE A 1 83 ? -10.481 -9.381 -2.645 1.00 94.25 83 PHE A C 1
ATOM 626 O O . PHE A 1 83 ? -10.218 -9.894 -1.553 1.00 94.25 83 PHE A O 1
ATOM 633 N N . LYS A 1 84 ? -9.542 -9.165 -3.570 1.00 95.62 84 LYS A N 1
ATOM 634 C CA . LYS A 1 84 ? -8.121 -9.382 -3.302 1.00 95.62 84 LYS A CA 1
ATOM 635 C C . LYS A 1 84 ? -7.575 -8.165 -2.570 1.00 95.62 84 LYS A C 1
ATOM 637 O O . LYS A 1 84 ? -7.391 -7.110 -3.166 1.00 95.62 84 LYS A O 1
ATOM 642 N N . VAL A 1 85 ? -7.302 -8.341 -1.286 1.00 96.94 85 VAL A N 1
ATOM 643 C CA . VAL A 1 85 ? -6.794 -7.285 -0.415 1.00 96.94 85 VAL A CA 1
ATOM 644 C C . VAL A 1 85 ? -5.556 -7.751 0.339 1.00 96.94 85 VAL A C 1
ATOM 646 O O . VAL A 1 85 ? -5.483 -8.899 0.789 1.00 96.94 85 VAL A O 1
ATOM 649 N N . CYS A 1 86 ? -4.589 -6.855 0.494 1.00 97.25 86 CYS A N 1
ATOM 650 C CA . CYS A 1 86 ? -3.427 -7.057 1.345 1.00 97.25 86 CYS A CA 1
ATOM 651 C C . CYS A 1 86 ? -3.137 -5.822 2.197 1.00 97.25 86 CYS A C 1
ATOM 653 O O . CYS A 1 86 ? -3.533 -4.708 1.860 1.00 97.25 86 CYS A O 1
ATOM 655 N N . ILE A 1 87 ? -2.398 -6.015 3.286 1.00 98.06 87 ILE A N 1
ATOM 656 C CA . ILE A 1 87 ? -1.875 -4.920 4.102 1.00 98.06 87 ILE A CA 1
ATOM 657 C C . ILE A 1 87 ? -0.423 -4.673 3.710 1.00 98.06 87 ILE A C 1
ATOM 659 O O . ILE A 1 87 ? 0.378 -5.607 3.658 1.00 98.06 87 ILE A O 1
ATOM 663 N N . MET A 1 88 ? -0.077 -3.412 3.485 1.00 95.56 88 MET A N 1
ATOM 664 C CA . MET A 1 88 ? 1.285 -2.940 3.293 1.00 95.56 88 MET A CA 1
ATOM 665 C C . MET A 1 88 ? 1.708 -2.079 4.473 1.00 95.56 88 MET A C 1
ATOM 667 O O . MET A 1 88 ? 1.109 -1.051 4.761 1.00 95.56 88 MET A O 1
ATOM 671 N N . MET A 1 89 ? 2.771 -2.477 5.154 1.00 92.44 89 MET A N 1
ATOM 672 C CA . MET A 1 89 ? 3.244 -1.801 6.346 1.00 92.44 89 MET A CA 1
ATOM 673 C C . MET A 1 89 ? 4.499 -0.985 6.065 1.00 92.44 89 MET A C 1
ATOM 675 O O . MET A 1 89 ? 5.552 -1.515 5.702 1.00 92.44 89 MET A O 1
ATOM 679 N N . HIS A 1 90 ? 4.409 0.317 6.311 1.00 83.81 90 HIS A N 1
ATOM 680 C CA . HIS A 1 90 ? 5.571 1.185 6.381 1.00 83.81 90 HIS A CA 1
ATOM 681 C C . HIS A 1 90 ? 6.322 0.972 7.694 1.00 83.81 90 HIS A C 1
ATOM 683 O O . HIS A 1 90 ? 5.760 1.069 8.788 1.00 83.81 90 HIS A O 1
ATOM 689 N N . THR A 1 91 ? 7.632 0.767 7.579 1.00 73.94 91 THR A N 1
ATOM 690 C CA . THR A 1 91 ? 8.539 0.552 8.713 1.00 73.94 91 THR A CA 1
ATOM 691 C C . THR A 1 91 ? 8.906 1.843 9.451 1.00 73.94 91 THR A C 1
ATOM 693 O O . THR A 1 91 ? 9.501 1.781 10.528 1.00 73.94 91 THR A O 1
ATOM 696 N N . HIS A 1 92 ? 8.538 3.016 8.933 1.00 70.56 92 HIS A N 1
ATOM 697 C CA . HIS A 1 92 ? 8.777 4.293 9.604 1.00 70.56 92 HIS A CA 1
ATOM 698 C C . HIS A 1 92 ? 7.969 4.382 10.901 1.00 70.56 92 HIS A C 1
ATOM 700 O O . HIS A 1 92 ? 6.742 4.367 10.863 1.00 70.56 92 HIS A O 1
ATOM 706 N N . LYS A 1 93 ? 8.650 4.489 12.043 1.00 58.44 93 LYS A N 1
ATOM 707 C CA . LYS A 1 93 ? 8.003 4.474 13.364 1.00 58.44 93 LYS A CA 1
ATOM 708 C C . LYS A 1 93 ? 7.361 5.802 13.767 1.00 58.44 93 LYS A C 1
ATOM 710 O O . LYS A 1 93 ? 6.539 5.806 14.671 1.00 58.44 93 LYS A O 1
ATOM 715 N N . THR A 1 94 ? 7.731 6.916 13.135 1.00 62.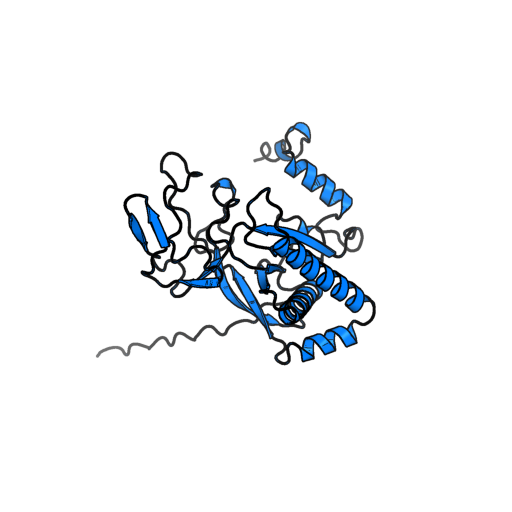56 94 THR A N 1
ATOM 716 C CA . THR A 1 94 ? 7.240 8.249 13.511 1.00 62.56 94 THR A CA 1
ATOM 717 C C . THR A 1 94 ? 6.645 8.981 12.311 1.00 62.56 94 THR A C 1
ATOM 719 O O . THR A 1 94 ? 7.079 8.795 11.171 1.00 62.56 94 THR A O 1
ATOM 722 N N . GLY A 1 95 ? 5.642 9.827 12.565 1.00 61.41 95 GLY A N 1
ATOM 723 C CA . GLY A 1 95 ? 5.067 10.724 11.556 1.00 61.41 95 GLY A CA 1
ATOM 724 C C . GLY A 1 95 ? 6.041 11.814 11.088 1.00 61.41 95 GLY A C 1
ATOM 725 O O . GLY A 1 95 ? 5.847 12.390 10.021 1.00 61.41 95 GLY A O 1
ATOM 726 N N . GLU A 1 96 ? 7.114 12.065 11.849 1.00 65.06 96 GLU A N 1
ATOM 727 C CA . GLU A 1 96 ? 8.126 13.099 11.568 1.00 65.06 96 GLU A CA 1
ATOM 728 C C . GLU A 1 96 ? 8.845 12.883 10.240 1.00 65.06 96 GLU A C 1
ATOM 730 O O . GLU A 1 96 ? 9.176 13.835 9.540 1.00 65.06 96 GLU A O 1
ATOM 735 N N . VAL A 1 97 ? 9.037 11.619 9.868 1.00 68.88 97 VAL A N 1
ATOM 736 C CA . VAL A 1 97 ? 9.728 11.231 8.634 1.00 68.88 97 VAL A CA 1
ATOM 737 C C . VAL A 1 97 ? 8.765 10.925 7.483 1.00 68.88 97 VAL A C 1
ATOM 739 O O . VAL A 1 97 ? 9.209 10.534 6.407 1.00 68.88 97 VAL A O 1
ATOM 742 N N . ARG A 1 98 ? 7.448 11.077 7.685 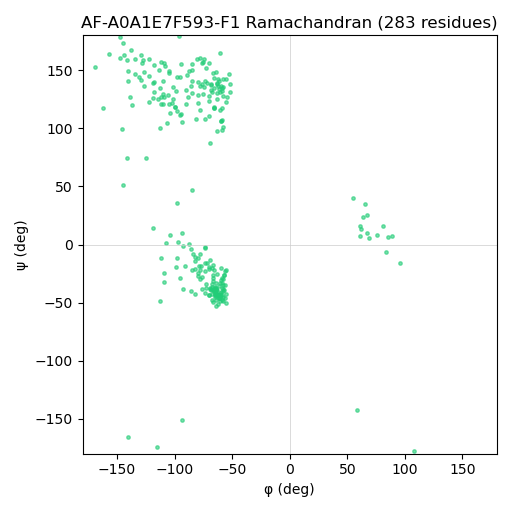1.00 72.94 98 ARG A N 1
ATOM 743 C CA . ARG A 1 98 ? 6.430 10.796 6.662 1.00 72.94 98 ARG A CA 1
ATOM 744 C C . ARG A 1 98 ? 5.982 12.100 6.000 1.00 72.94 98 ARG A C 1
ATOM 746 O O . ARG A 1 98 ? 5.428 12.948 6.692 1.00 72.94 98 ARG A O 1
ATOM 753 N N . PRO A 1 99 ? 6.177 12.292 4.684 1.00 81.19 99 PRO A N 1
ATOM 754 C CA . PRO A 1 99 ? 5.765 13.517 3.994 1.00 81.19 99 PRO A CA 1
ATOM 755 C C . PRO A 1 99 ? 4.314 13.491 3.474 1.00 81.19 99 PRO A C 1
ATOM 757 O O . PRO A 1 99 ? 3.879 14.453 2.851 1.00 81.19 99 PRO A O 1
ATOM 760 N N . ASN A 1 100 ? 3.569 12.403 3.688 1.00 87.19 100 ASN A N 1
ATOM 761 C CA . ASN A 1 100 ? 2.241 12.184 3.103 1.00 87.19 100 ASN A CA 1
ATOM 762 C C . ASN A 1 100 ? 1.108 12.911 3.850 1.00 87.19 100 ASN A C 1
ATOM 764 O O . ASN A 1 100 ? 1.240 13.246 5.025 1.00 87.19 100 ASN A O 1
ATOM 768 N N . LEU A 1 101 ? -0.028 13.120 3.175 1.00 91.19 101 LEU A N 1
ATOM 769 C CA . LEU A 1 101 ? -1.230 13.746 3.746 1.00 91.19 101 LEU A CA 1
ATOM 770 C C . LEU A 1 101 ? -1.716 13.027 5.013 1.00 91.19 101 LEU A C 1
ATOM 772 O O . LEU A 1 101 ? -2.048 13.665 6.009 1.00 91.19 101 LEU A O 1
ATOM 776 N N . SER A 1 102 ? -1.701 11.694 4.989 1.00 87.69 102 SER A N 1
ATOM 777 C CA . SER A 1 102 ? -2.126 10.847 6.105 1.00 87.69 102 SER A CA 1
ATOM 778 C C . SER A 1 102 ? -1.360 11.111 7.403 1.00 87.69 102 SER A C 1
ATOM 780 O O . SER A 1 102 ? -1.913 10.923 8.478 1.00 87.69 102 SER A O 1
ATOM 782 N N . SER A 1 103 ? -0.126 11.617 7.33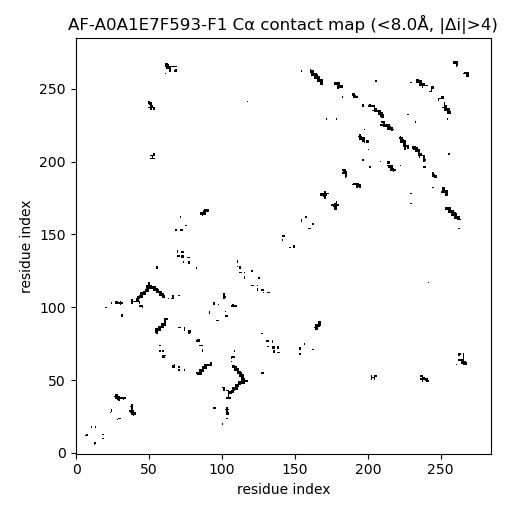5 1.00 88.69 103 SER A N 1
ATOM 783 C CA . SER A 1 103 ? 0.670 11.939 8.527 1.00 88.69 103 SER A CA 1
ATOM 784 C C . SER A 1 103 ? 0.235 13.193 9.298 1.00 88.69 103 SER A C 1
ATOM 786 O O . SER A 1 103 ? 0.873 13.501 10.303 1.00 88.69 103 SER A O 1
ATOM 788 N N . ILE A 1 104 ? -0.784 13.933 8.840 1.00 92.38 104 ILE A N 1
ATOM 789 C CA . ILE A 1 104 ? -1.338 15.079 9.583 1.00 92.38 104 ILE A CA 1
ATOM 790 C C . ILE A 1 104 ? -2.094 14.608 10.834 1.00 92.38 104 ILE A C 1
ATOM 792 O O . ILE A 1 104 ? -1.930 15.196 11.902 1.00 92.38 104 ILE A O 1
ATOM 796 N N . ALA A 1 105 ? -2.897 13.550 10.703 1.00 92.44 105 ALA A N 1
ATOM 797 C CA . ALA A 1 105 ? -3.662 12.966 11.799 1.00 92.44 105 ALA A CA 1
ATOM 798 C C . ALA A 1 105 ? -2.817 11.954 12.596 1.00 92.44 105 ALA A C 1
ATOM 800 O O . ALA A 1 105 ? -1.875 11.370 12.049 1.00 92.44 105 ALA A O 1
ATOM 801 N N . PRO A 1 106 ? -3.145 11.715 13.881 1.00 90.19 106 PRO A N 1
ATOM 802 C CA . PRO A 1 106 ? -2.435 10.734 14.698 1.00 90.19 106 PRO A CA 1
ATOM 803 C C . PRO A 1 106 ? -2.661 9.299 14.208 1.00 90.19 106 PRO A C 1
ATOM 805 O O . PRO A 1 106 ? -1.755 8.473 14.318 1.00 90.19 106 PRO A O 1
ATOM 808 N N . HIS A 1 107 ? -3.833 9.024 13.631 1.00 93.38 107 HIS A N 1
ATOM 809 C CA . HIS A 1 107 ? -4.182 7.744 13.031 1.00 93.38 107 HIS A CA 1
ATOM 810 C C . HIS A 1 107 ? -4.485 7.926 11.550 1.00 93.38 107 HIS A C 1
ATOM 812 O O . HIS A 1 107 ? -5.143 8.891 11.154 1.00 93.38 107 HIS A O 1
ATOM 818 N N . ALA A 1 108 ? -4.017 7.005 10.714 1.00 93.44 108 ALA A N 1
ATOM 819 C CA . ALA A 1 108 ? -4.328 7.054 9.297 1.00 93.44 108 ALA A CA 1
ATOM 820 C C . ALA A 1 108 ? -3.924 5.787 8.557 1.00 93.44 108 ALA A C 1
ATOM 822 O O . ALA A 1 108 ? -2.910 5.156 8.865 1.00 93.44 108 ALA A O 1
ATOM 823 N N . PHE A 1 109 ? -4.630 5.511 7.467 1.00 94.31 109 PHE A N 1
ATOM 824 C CA . PHE A 1 109 ? -4.110 4.639 6.423 1.00 94.31 109 PHE A CA 1
ATOM 825 C C . PHE A 1 109 ? -4.540 5.090 5.038 1.00 94.31 109 PHE A C 1
ATOM 827 O O . PHE A 1 109 ? -5.483 5.863 4.865 1.00 94.31 109 PHE A O 1
ATOM 834 N N . THR A 1 110 ? -3.823 4.572 4.051 1.00 97.00 110 THR A N 1
ATOM 835 C CA . THR A 1 110 ? -4.126 4.776 2.642 1.00 97.00 110 THR A CA 1
ATOM 836 C C . THR A 1 110 ? -4.822 3.540 2.080 1.00 97.00 110 THR A C 1
ATOM 838 O O . THR A 1 110 ? -4.399 2.413 2.346 1.00 97.00 110 THR A O 1
ATOM 841 N N . ILE A 1 111 ? -5.885 3.751 1.308 1.00 98.44 111 ILE A N 1
ATOM 842 C CA . ILE A 1 111 ? -6.498 2.727 0.459 1.00 98.44 111 ILE A CA 1
ATOM 843 C C . ILE A 1 111 ? -5.946 2.935 -0.946 1.00 98.44 111 ILE A C 1
ATOM 845 O O . ILE A 1 111 ? -6.220 3.960 -1.557 1.00 98.44 111 ILE A O 1
ATOM 849 N N . GLU A 1 112 ? -5.186 1.972 -1.443 1.00 98.12 112 GLU A N 1
ATOM 850 C CA . GLU A 1 112 ? -4.596 1.966 -2.780 1.00 98.12 112 GLU A CA 1
ATOM 851 C C . GLU A 1 112 ? -5.295 0.891 -3.621 1.00 98.12 112 GLU A C 1
ATOM 853 O O . GLU A 1 112 ? -5.301 -0.276 -3.230 1.00 98.12 112 GLU A O 1
ATOM 858 N N . VAL A 1 113 ? -5.910 1.259 -4.750 1.00 98.38 113 VAL A N 1
ATOM 859 C CA . VAL A 1 113 ? -6.657 0.312 -5.600 1.00 98.38 113 VAL A CA 1
ATOM 860 C C . VAL A 1 113 ? -6.102 0.297 -7.018 1.00 98.38 113 VAL A C 1
ATOM 862 O O . VAL A 1 113 ? -6.109 1.309 -7.720 1.00 98.38 113 VAL A O 1
ATOM 865 N N . GLY A 1 114 ? -5.684 -0.886 -7.470 1.00 97.69 114 GLY A N 1
ATOM 866 C CA . GLY A 1 114 ? -5.162 -1.104 -8.814 1.00 97.69 114 GLY A CA 1
ATOM 867 C C . GLY A 1 114 ? -5.663 -2.385 -9.490 1.00 97.69 114 GLY A C 1
ATOM 868 O O . GLY A 1 114 ? -6.259 -3.264 -8.849 1.00 97.69 114 GLY A O 1
ATOM 869 N N . PRO A 1 115 ? -5.444 -2.517 -10.809 1.00 98.06 115 PRO A N 1
ATOM 870 C CA . PRO A 1 115 ? -4.882 -1.501 -11.702 1.00 98.06 115 PRO A CA 1
ATOM 871 C C . PRO A 1 115 ? -5.959 -0.538 -12.237 1.00 98.06 115 PRO A C 1
ATOM 873 O O . PRO A 1 115 ? -7.038 -0.962 -12.669 1.00 98.06 115 PRO A O 1
ATOM 876 N N . VAL A 1 116 ? -5.659 0.762 -12.251 1.00 98.25 116 VAL A N 1
ATOM 877 C CA . VAL A 1 116 ? -6.500 1.832 -12.810 1.00 98.25 116 VAL A CA 1
ATOM 878 C C . VAL A 1 116 ? -5.621 2.803 -13.607 1.00 98.25 116 VAL A C 1
ATOM 880 O O . VAL A 1 116 ? -4.716 3.407 -13.034 1.00 98.25 116 VAL A O 1
ATOM 883 N N . PRO A 1 117 ? -5.862 3.001 -14.918 1.00 98.06 117 PRO A N 1
ATOM 884 C CA . PRO A 1 117 ? -5.179 4.048 -15.671 1.00 98.06 117 PRO A CA 1
ATOM 885 C C . PRO A 1 117 ? -5.490 5.441 -15.110 1.00 98.06 117 PRO A C 1
ATOM 887 O O . PRO A 1 117 ? -6.635 5.743 -14.771 1.00 98.06 117 PRO A O 1
ATOM 890 N N . GLN A 1 118 ? -4.490 6.319 -15.076 1.00 97.06 118 GLN A N 1
ATOM 891 C CA . GLN A 1 118 ? -4.680 7.700 -14.636 1.00 97.06 118 GLN A CA 1
ATOM 892 C C . GLN A 1 118 ? -5.727 8.413 -15.509 1.00 97.06 118 GLN A C 1
ATOM 894 O O . GLN A 1 118 ? -5.720 8.301 -16.735 1.00 97.06 118 GLN A O 1
ATOM 899 N N . GLY A 1 119 ? -6.650 9.137 -14.871 1.00 97.12 119 GLY A N 1
ATOM 900 C CA . GLY A 1 119 ? -7.745 9.826 -15.562 1.00 97.12 119 GLY A CA 1
ATOM 901 C C . GLY A 1 119 ? -8.888 8.918 -16.036 1.00 97.12 119 GLY A C 1
ATOM 902 O O . GLY A 1 119 ? -9.783 9.399 -16.731 1.00 97.12 119 GLY A O 1
ATOM 903 N N . VAL A 1 120 ? -8.896 7.631 -15.662 1.00 98.38 120 VAL A N 1
ATOM 904 C CA . VAL A 1 120 ? -9.967 6.679 -15.992 1.00 98.38 120 VAL A CA 1
ATOM 905 C C . VAL A 1 120 ? -10.724 6.261 -14.735 1.00 98.38 120 VAL A C 1
ATOM 907 O O . VAL A 1 120 ? -10.133 5.897 -13.725 1.00 98.38 120 VAL A O 1
ATOM 910 N N . LEU A 1 121 ? -12.055 6.245 -14.824 1.00 97.81 121 LEU A N 1
ATOM 911 C CA . LEU A 1 121 ? -12.924 5.658 -13.807 1.00 97.81 121 LEU A CA 1
ATOM 912 C C . LEU A 1 121 ? -13.356 4.264 -14.257 1.00 97.81 121 LEU A C 1
ATOM 914 O O . LEU A 1 121 ? -14.019 4.116 -15.285 1.00 97.81 121 LEU A O 1
ATOM 918 N N . ARG A 1 122 ? -12.996 3.242 -13.479 1.00 98.25 122 ARG A N 1
ATOM 919 C CA . ARG A 1 122 ? -13.482 1.877 -13.691 1.00 98.25 122 ARG A CA 1
ATOM 920 C C . ARG A 1 122 ? -14.523 1.518 -12.639 1.00 98.25 122 ARG A C 1
ATOM 922 O O . ARG A 1 122 ? -14.266 1.659 -11.450 1.00 98.25 122 ARG A O 1
ATOM 929 N N . HIS A 1 123 ? -15.678 1.034 -13.083 1.00 98.25 123 HIS A N 1
ATOM 930 C CA . HIS A 1 123 ? -16.795 0.714 -12.194 1.00 98.25 123 HIS A CA 1
ATOM 931 C C . HIS A 1 123 ? -16.426 -0.325 -11.124 1.00 98.25 123 HIS A C 1
ATOM 933 O O . HIS A 1 123 ? -16.642 -0.085 -9.943 1.00 98.25 123 HIS A O 1
ATOM 939 N N . ASP A 1 124 ? -15.791 -1.426 -11.532 1.00 97.19 124 ASP A N 1
ATOM 940 C CA . ASP A 1 124 ? -15.335 -2.496 -10.636 1.00 97.19 124 ASP A CA 1
ATOM 941 C C . ASP A 1 124 ? -14.385 -1.986 -9.540 1.00 97.19 124 ASP A C 1
ATOM 943 O O . ASP A 1 124 ? -14.490 -2.386 -8.384 1.00 97.19 124 ASP A O 1
ATOM 947 N N . LYS A 1 125 ? -13.491 -1.053 -9.884 1.00 97.75 125 LYS A N 1
ATOM 948 C CA . LYS A 1 125 ? -12.530 -0.462 -8.942 1.00 97.75 125 LYS A CA 1
ATOM 949 C C . LYS A 1 125 ? -13.140 0.589 -8.024 1.00 97.75 125 LYS A C 1
ATOM 951 O O . LYS A 1 125 ? -12.716 0.706 -6.878 1.00 97.75 125 LYS A O 1
ATOM 956 N N . VAL A 1 126 ? -14.167 1.302 -8.480 1.00 97.94 126 VAL A N 1
ATOM 957 C CA . VAL A 1 126 ? -14.955 2.189 -7.613 1.00 97.94 126 VAL A CA 1
ATOM 958 C C . VAL A 1 126 ? -15.747 1.377 -6.585 1.00 97.94 126 VAL A C 1
ATOM 960 O O . VAL A 1 126 ? -15.755 1.750 -5.416 1.00 97.94 126 VAL A O 1
ATOM 963 N N . GLU A 1 127 ? -16.360 0.255 -6.976 1.00 97.31 127 GLU A N 1
ATOM 964 C CA . GLU A 1 127 ? -17.050 -0.645 -6.036 1.00 97.31 127 GLU A CA 1
ATOM 965 C C . GLU A 1 127 ? -16.082 -1.240 -5.003 1.00 97.31 127 GLU A C 1
ATOM 967 O O . GLU A 1 127 ? -16.380 -1.238 -3.809 1.00 97.31 127 GLU A O 1
ATOM 972 N N . GLU A 1 128 ? -14.900 -1.677 -5.444 1.00 97.62 128 GLU A N 1
ATOM 973 C CA . GLU A 1 128 ? -13.842 -2.200 -4.572 1.00 97.62 128 GLU A CA 1
ATOM 974 C C . GLU A 1 128 ? -13.357 -1.140 -3.561 1.00 97.62 128 GLU A C 1
ATOM 976 O O . GLU A 1 128 ? -13.290 -1.404 -2.356 1.00 97.62 128 GLU A O 1
ATOM 981 N N . MET A 1 129 ? -13.107 0.095 -4.013 1.00 98.50 129 MET A N 1
ATOM 982 C CA . MET A 1 129 ? -12.722 1.203 -3.133 1.00 98.50 129 MET A CA 1
ATOM 983 C C . MET A 1 129 ? -13.841 1.574 -2.152 1.00 98.50 129 MET A C 1
ATOM 985 O O . MET A 1 129 ? -13.5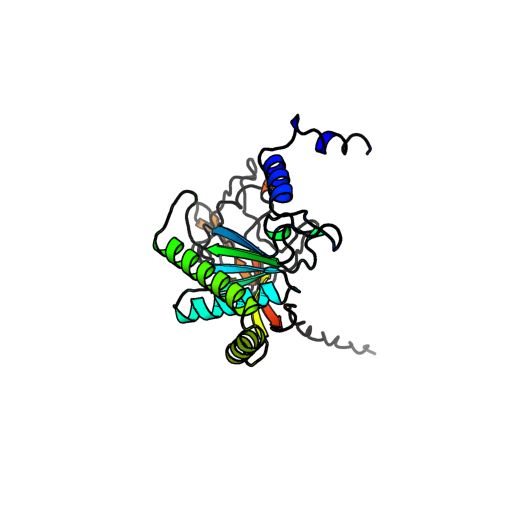81 1.776 -0.965 1.00 98.50 129 MET A O 1
ATOM 989 N N . GLN A 1 130 ? -15.088 1.642 -2.625 1.00 98.12 130 GLN A N 1
ATOM 990 C CA . GLN A 1 130 ? -16.247 1.979 -1.802 1.00 98.12 130 GLN A CA 1
ATOM 991 C C . GLN A 1 130 ? -16.480 0.939 -0.705 1.00 98.12 130 GLN A C 1
ATOM 993 O O . GLN A 1 130 ? -16.764 1.307 0.434 1.00 98.12 130 GLN A O 1
ATOM 998 N N . GLU A 1 131 ? -16.354 -0.348 -1.025 1.00 98.06 131 GLU A N 1
ATOM 999 C CA . GLU A 1 131 ? -16.477 -1.427 -0.048 1.00 98.06 131 GLU A CA 1
ATOM 1000 C C . GLU A 1 131 ? -15.374 -1.361 1.013 1.00 98.06 131 GLU A C 1
ATOM 1002 O O . GLU A 1 131 ? -15.645 -1.465 2.214 1.00 98.06 131 GLU A O 1
ATOM 1007 N N . THR A 1 132 ? -14.140 -1.124 0.570 1.00 98.56 132 THR A N 1
ATOM 1008 C CA . THR A 1 132 ? -12.979 -0.976 1.452 1.00 98.56 132 THR A CA 1
ATOM 1009 C C . THR A 1 132 ? -13.171 0.198 2.416 1.00 98.56 132 THR A C 1
ATOM 1011 O O . THR A 1 132 ? -12.989 0.054 3.628 1.00 98.56 132 THR A O 1
ATOM 1014 N N . LEU A 1 133 ? -13.618 1.349 1.901 1.00 98.69 133 LEU A N 1
ATOM 1015 C CA . LEU A 1 133 ? -13.913 2.538 2.700 1.00 98.69 133 LEU A CA 1
ATOM 1016 C C . LEU A 1 133 ? -15.088 2.312 3.661 1.00 98.69 133 LEU A C 1
ATOM 1018 O O . LEU A 1 133 ? -15.007 2.692 4.826 1.00 98.69 133 LEU A O 1
ATOM 1022 N N . ASN A 1 134 ? -16.166 1.666 3.212 1.00 98.62 134 ASN A N 1
ATOM 1023 C CA . ASN A 1 134 ? -17.313 1.354 4.068 1.00 98.62 134 ASN A CA 1
ATOM 1024 C C . ASN A 1 134 ? -16.908 0.457 5.240 1.00 98.62 134 ASN A C 1
ATOM 1026 O O . ASN A 1 134 ? -17.284 0.738 6.375 1.00 98.62 134 ASN A O 1
ATOM 1030 N N . SER A 1 135 ? -16.090 -0.567 4.984 1.00 98.69 135 SER A N 1
ATOM 1031 C CA . SER A 1 135 ? -15.552 -1.443 6.029 1.00 98.69 135 SER A CA 1
ATOM 1032 C C . SER A 1 135 ? -14.683 -0.674 7.034 1.00 98.69 135 SER A C 1
ATOM 1034 O O . SER A 1 135 ? -14.707 -0.969 8.229 1.00 98.69 135 SER A O 1
ATOM 1036 N N . ALA A 1 136 ? -13.938 0.337 6.575 1.00 98.50 136 ALA A N 1
ATOM 1037 C CA . ALA A 1 136 ? -13.130 1.195 7.439 1.00 98.50 136 ALA A CA 1
ATOM 1038 C C . ALA A 1 136 ? -13.999 2.067 8.352 1.00 98.50 136 ALA A C 1
ATOM 1040 O O . ALA A 1 136 ? -13.778 2.128 9.560 1.00 98.50 136 ALA A O 1
ATOM 1041 N N . LEU A 1 137 ? -15.018 2.715 7.783 1.00 98.62 137 LEU A N 1
ATOM 1042 C CA . LEU A 1 137 ? -15.968 3.537 8.532 1.00 98.62 137 LEU A CA 1
ATOM 1043 C C . LEU A 1 137 ? -16.783 2.691 9.519 1.00 98.62 137 LEU A C 1
ATOM 1045 O O . LEU A 1 137 ? -17.017 3.119 10.648 1.00 98.62 137 LEU A O 1
ATOM 1049 N N . GLU A 1 138 ? -17.162 1.472 9.127 1.00 98.69 138 GLU A N 1
ATOM 1050 C CA . GLU A 1 138 ? -17.804 0.499 10.010 1.00 98.69 138 GLU A CA 1
ATOM 1051 C C . GLU A 1 138 ? -16.895 0.147 11.193 1.00 98.69 138 GLU A C 1
ATOM 1053 O O . GLU A 1 138 ? -17.342 0.220 12.338 1.00 98.69 138 GLU A O 1
ATOM 1058 N N . PHE A 1 139 ? -15.618 -0.170 10.946 1.00 98.75 139 PHE A N 1
ATOM 1059 C CA . PHE A 1 139 ? -14.650 -0.421 12.014 1.00 98.75 139 PHE A CA 1
ATOM 1060 C C . PHE A 1 139 ? -14.570 0.757 12.987 1.00 98.75 139 PHE A C 1
ATOM 1062 O O . PHE A 1 139 ? -14.701 0.552 14.190 1.00 98.75 139 PHE A O 1
ATOM 1069 N N . LEU A 1 140 ? -14.394 1.986 12.489 1.00 98.50 140 LEU A N 1
ATOM 1070 C CA . LEU A 1 140 ? -14.268 3.177 13.336 1.00 98.50 140 LEU A CA 1
ATOM 1071 C C . LEU A 1 140 ? -15.528 3.397 14.183 1.00 98.50 140 LEU A C 1
ATOM 1073 O O . LEU A 1 140 ? -15.437 3.625 15.391 1.00 98.50 140 LEU A O 1
ATOM 1077 N N . GLN A 1 141 ? -16.708 3.248 13.575 1.00 98.56 141 GLN A N 1
ATOM 1078 C CA . GLN A 1 141 ? -17.980 3.373 14.278 1.00 98.56 141 GLN A CA 1
ATOM 1079 C C . GLN A 1 141 ? -18.141 2.306 15.368 1.00 98.56 141 GLN A C 1
ATOM 1081 O O . GLN A 1 141 ? -18.573 2.626 16.480 1.00 98.56 141 GLN A O 1
ATOM 1086 N N . ARG A 1 142 ? -17.789 1.051 15.069 1.00 98.50 142 ARG A N 1
ATOM 1087 C CA . ARG A 1 142 ? -17.847 -0.067 16.020 1.00 98.50 142 ARG A CA 1
ATOM 1088 C C . ARG A 1 142 ? -16.798 0.068 17.116 1.00 98.50 142 ARG A C 1
ATOM 1090 O O . ARG A 1 142 ? -17.105 -0.214 18.266 1.00 98.50 142 ARG A O 1
ATOM 1097 N N . ASN A 1 143 ? -15.600 0.552 16.806 1.00 98.00 143 ASN A N 1
ATOM 1098 C CA . ASN A 1 143 ? -14.552 0.789 17.794 1.00 98.00 143 ASN A CA 1
ATOM 1099 C C . ASN A 1 143 ? -14.970 1.869 18.804 1.00 98.00 143 ASN A C 1
ATOM 1101 O O . ASN A 1 143 ? -14.635 1.781 19.979 1.00 98.00 143 ASN A O 1
ATOM 1105 N N . GLN A 1 144 ? -15.758 2.856 18.372 1.00 97.62 144 GLN A N 1
ATOM 1106 C CA . GLN A 1 144 ? -16.334 3.855 19.270 1.00 97.62 144 GLN A CA 1
ATOM 1107 C C . GLN A 1 144 ? -17.465 3.291 20.152 1.00 97.62 144 GLN A C 1
ATOM 1109 O O . GLN A 1 144 ? -17.599 3.690 21.306 1.00 97.62 144 GLN A O 1
ATOM 1114 N N . GLN A 1 145 ? -18.304 2.397 19.618 1.00 98.38 145 GLN A N 1
ATOM 1115 C CA . GLN A 1 145 ? -19.520 1.920 20.296 1.00 98.38 145 GLN A CA 1
ATOM 1116 C C . GLN A 1 145 ? -19.316 0.644 21.125 1.00 98.38 145 GLN A C 1
ATOM 1118 O O . GLN A 1 145 ? -19.922 0.484 22.182 1.00 98.38 145 GLN A O 1
ATOM 1123 N N . GLU A 1 146 ? -18.501 -0.285 20.633 1.00 98.38 146 GLU A N 1
ATOM 1124 C CA . GLU A 1 146 ? -18.341 -1.642 21.160 1.00 98.38 146 GLU A CA 1
ATOM 1125 C C . GLU A 1 146 ? -16.888 -2.175 21.042 1.00 98.38 146 GLU A C 1
ATOM 1127 O O . GLU A 1 146 ? -16.682 -3.293 20.556 1.00 98.38 146 GLU A O 1
ATOM 1132 N N . PRO A 1 147 ? -15.862 -1.432 21.513 1.00 97.94 147 PRO A N 1
ATOM 1133 C CA . PRO A 1 147 ? -14.447 -1.762 21.283 1.00 97.94 147 PRO A CA 1
ATOM 1134 C C . PRO A 1 147 ? -14.044 -3.152 21.792 1.00 97.94 147 PRO A C 1
ATOM 1136 O O . PRO A 1 147 ? -13.326 -3.880 21.112 1.00 97.94 147 PRO A O 1
ATOM 1139 N N . GLU A 1 148 ? -14.536 -3.571 22.961 1.00 98.06 148 GLU A N 1
ATOM 1140 C CA . GLU A 1 148 ? -14.217 -4.894 23.517 1.00 98.06 148 GLU A CA 1
ATOM 1141 C C . GLU A 1 148 ? -14.777 -6.033 22.657 1.00 98.06 148 GLU A C 1
ATOM 1143 O O . GLU A 1 148 ? -14.114 -7.049 22.441 1.00 98.06 148 GLU A O 1
ATOM 1148 N N . LYS A 1 149 ? -15.998 -5.860 22.137 1.00 98.50 149 LYS A N 1
ATOM 1149 C CA . LYS A 1 149 ? -16.641 -6.850 21.272 1.00 98.50 149 LYS A CA 1
ATOM 1150 C C . LYS A 1 149 ? -15.941 -6.919 19.919 1.00 98.50 149 LYS A C 1
ATOM 1152 O O . LYS A 1 149 ? -15.656 -8.022 19.460 1.00 98.50 149 LYS A O 1
ATOM 1157 N N . LEU A 1 150 ? -15.607 -5.769 19.336 1.00 98.50 150 LEU A N 1
ATOM 1158 C CA . LEU A 1 150 ? -14.851 -5.686 18.088 1.00 98.50 150 LEU A CA 1
ATOM 1159 C C . LEU A 1 150 ? -13.462 -6.327 18.218 1.00 98.50 150 LEU A C 1
ATOM 1161 O O . LEU A 1 150 ? -13.060 -7.112 17.362 1.00 98.50 150 LEU A O 1
ATOM 1165 N N . LEU A 1 151 ? -12.748 -6.073 19.318 1.00 98.31 151 LEU A N 1
ATOM 1166 C CA . LEU A 1 151 ? -11.449 -6.696 19.572 1.00 98.31 151 LEU A CA 1
ATOM 1167 C C . LEU A 1 151 ? -11.563 -8.217 19.758 1.00 98.31 151 LEU A C 1
ATOM 1169 O O . LEU A 1 151 ? -10.706 -8.964 19.286 1.00 98.31 151 LEU A O 1
ATOM 1173 N N . ASN A 1 152 ? -12.608 -8.696 20.437 1.00 98.38 152 ASN A N 1
ATOM 1174 C CA . ASN A 1 152 ? -12.861 -10.132 20.570 1.00 98.38 152 ASN A CA 1
ATOM 1175 C C . ASN A 1 152 ? -13.172 -10.784 19.216 1.00 98.38 152 ASN A C 1
ATOM 1177 O O . ASN A 1 152 ? -12.707 -11.890 18.956 1.00 98.38 152 ASN A O 1
ATOM 1181 N N . GLU A 1 153 ? -13.896 -10.093 18.340 1.00 98.12 153 GLU A N 1
ATOM 1182 C CA . GLU A 1 153 ? -14.161 -10.539 16.971 1.00 98.12 153 GLU A CA 1
ATOM 1183 C C . GLU A 1 153 ? -12.874 -10.612 16.135 1.00 98.12 153 GLU A C 1
ATOM 1185 O O . GLU A 1 153 ? -12.598 -11.646 15.531 1.00 98.12 153 GLU A O 1
ATOM 1190 N N . LEU A 1 154 ? -12.008 -9.595 16.200 1.00 98.50 154 LEU A N 1
ATOM 1191 C CA . LEU A 1 154 ? -10.690 -9.634 15.554 1.00 98.50 154 LEU A CA 1
ATOM 1192 C C . LEU A 1 154 ? -9.817 -10.794 16.054 1.00 98.50 154 LEU A C 1
ATOM 1194 O O . LEU A 1 154 ? -9.123 -11.425 15.260 1.00 98.50 154 LEU A O 1
ATOM 1198 N N . LYS A 1 155 ? -9.870 -11.126 17.350 1.00 98.44 155 LYS A N 1
ATOM 1199 C CA . LYS A 1 155 ? -9.178 -12.305 17.904 1.00 98.44 155 LYS A CA 1
ATOM 1200 C C . LYS A 1 155 ? -9.754 -13.626 17.388 1.00 98.44 155 LYS A C 1
ATOM 1202 O O . LYS A 1 155 ? -9.022 -14.605 17.312 1.00 98.44 155 LYS A O 1
ATOM 1207 N N . ILE A 1 156 ? -11.040 -13.670 17.037 1.00 98.19 156 ILE A N 1
ATOM 1208 C CA . ILE A 1 156 ? -11.656 -14.837 16.388 1.00 98.19 156 ILE A CA 1
ATOM 1209 C C . ILE A 1 156 ? -11.198 -14.930 14.929 1.00 98.19 156 ILE A C 1
ATOM 1211 O O . ILE A 1 156 ? -10.864 -16.023 14.475 1.00 98.19 156 ILE A O 1
ATOM 1215 N N . PHE A 1 157 ? -11.133 -13.804 14.211 1.00 97.38 157 PHE A N 1
ATOM 1216 C CA . PHE A 1 157 ? -10.632 -13.757 12.831 1.00 97.38 157 PHE A CA 1
ATOM 1217 C C . PHE A 1 157 ? -9.153 -14.153 12.740 1.00 97.38 157 PHE A C 1
ATOM 1219 O O . PHE A 1 157 ? -8.760 -14.876 11.826 1.00 97.38 157 PHE A O 1
ATOM 1226 N N . TYR A 1 158 ? -8.345 -13.721 13.712 1.00 97.94 158 TYR A N 1
ATOM 1227 C CA . TYR A 1 158 ? -6.900 -13.940 13.770 1.00 97.94 158 TYR A CA 1
ATOM 1228 C C . TYR A 1 158 ? -6.498 -14.607 15.101 1.00 97.94 158 TYR A C 1
ATOM 1230 O O . TYR A 1 158 ? -5.919 -13.953 15.973 1.00 97.94 158 TYR A O 1
ATOM 1238 N N . PRO A 1 159 ? -6.757 -15.918 15.285 1.00 97.50 159 PRO A N 1
ATOM 1239 C CA . PRO A 1 159 ? -6.555 -16.609 16.567 1.00 97.50 159 PRO A CA 1
ATOM 1240 C C . PRO A 1 159 ? -5.090 -16.692 17.012 1.00 97.50 159 PRO A C 1
ATOM 1242 O O . PRO A 1 159 ? -4.815 -16.856 18.199 1.00 97.50 159 PRO A O 1
ATOM 1245 N N . SER A 1 160 ? -4.136 -16.565 16.084 1.00 97.38 160 SER A N 1
ATOM 1246 C CA . SER A 1 160 ? -2.706 -16.474 16.402 1.00 97.38 160 SER A CA 1
ATOM 1247 C C . SER A 1 160 ? -2.307 -15.122 17.004 1.00 97.38 160 SER A C 1
ATOM 1249 O O . SER A 1 160 ? -1.198 -15.000 17.519 1.00 97.38 160 SER A O 1
ATOM 1251 N N . GLY A 1 161 ? -3.162 -14.098 16.885 1.00 97.31 161 GLY A N 1
ATOM 1252 C CA . GLY A 1 161 ? -2.811 -12.701 17.139 1.00 97.31 161 GLY A CA 1
ATOM 1253 C C . GLY A 1 161 ? -1.850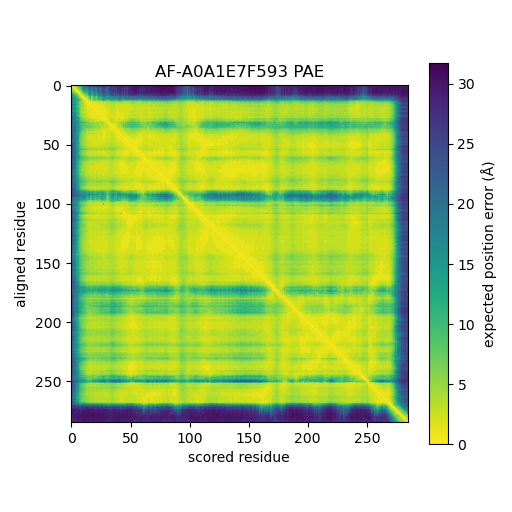 -12.104 16.104 1.00 97.31 161 GLY A C 1
ATOM 1254 O O . GLY A 1 161 ? -1.409 -10.974 16.286 1.00 97.31 161 GLY A O 1
ATOM 1255 N N . LYS A 1 162 ? -1.518 -12.839 15.033 1.00 98.00 162 LYS A N 1
ATOM 1256 C CA . LYS A 1 162 ? -0.596 -12.415 13.973 1.00 98.00 162 LYS A CA 1
ATOM 1257 C C . LYS A 1 162 ? -1.360 -12.168 12.682 1.00 98.00 162 LYS A C 1
ATOM 1259 O O . LYS A 1 162 ? -2.115 -13.037 12.244 1.00 98.00 162 LYS A O 1
ATOM 1264 N N . ILE A 1 163 ? -1.147 -11.008 12.071 1.00 98.12 163 ILE A N 1
ATOM 1265 C CA . ILE A 1 163 ? -1.821 -10.611 10.835 1.00 98.12 163 ILE A CA 1
ATOM 1266 C C . ILE A 1 163 ? -0.788 -10.563 9.710 1.00 98.12 163 ILE A C 1
ATOM 1268 O O . ILE A 1 163 ? 0.229 -9.882 9.867 1.00 98.12 163 ILE A O 1
ATOM 1272 N N . PRO A 1 164 ? -1.028 -11.250 8.578 1.00 97.31 164 PRO A N 1
ATOM 1273 C CA . PRO A 1 164 ? -0.117 -11.211 7.446 1.00 97.31 164 PRO A CA 1
ATOM 1274 C C . PRO A 1 164 ? -0.114 -9.826 6.794 1.00 97.31 164 PRO A C 1
ATOM 1276 O O . PRO A 1 164 ? -1.160 -9.217 6.566 1.00 97.31 164 PRO A O 1
ATOM 1279 N N . CYS A 1 165 ? 1.073 -9.351 6.439 1.00 97.06 165 CYS A N 1
ATOM 1280 C CA . CYS A 1 165 ? 1.260 -8.130 5.671 1.00 97.06 165 CYS A CA 1
ATOM 1281 C C . CYS A 1 165 ? 2.457 -8.250 4.720 1.00 97.06 165 CYS A C 1
ATOM 1283 O O . CYS A 1 165 ? 3.238 -9.202 4.752 1.00 97.06 165 CYS A O 1
ATOM 1285 N N . TYR A 1 166 ? 2.627 -7.235 3.888 1.00 95.69 166 TYR A N 1
ATOM 1286 C CA . TYR A 1 166 ? 3.854 -6.964 3.158 1.00 95.69 166 TYR A CA 1
ATOM 1287 C C . TYR A 1 166 ? 4.513 -5.717 3.733 1.00 95.69 166 TYR A C 1
ATOM 1289 O O . TYR A 1 166 ? 3.850 -4.865 4.316 1.00 95.69 166 TYR A O 1
ATOM 1297 N N . ARG A 1 167 ? 5.819 -5.575 3.555 1.00 91.94 167 ARG A N 1
ATOM 1298 C CA . ARG A 1 167 ? 6.537 -4.322 3.809 1.00 91.94 167 ARG A CA 1
ATOM 1299 C C . ARG A 1 167 ? 7.596 -4.107 2.750 1.00 91.94 167 ARG A C 1
ATOM 1301 O O . ARG A 1 167 ? 8.071 -5.077 2.160 1.00 91.94 167 ARG A O 1
ATOM 1308 N N . SER A 1 168 ? 8.032 -2.868 2.572 1.00 89.94 168 SER A N 1
ATOM 1309 C CA . SER A 1 168 ? 9.188 -2.605 1.722 1.00 89.94 168 SER A CA 1
ATOM 1310 C C . SER A 1 168 ? 10.445 -3.259 2.305 1.00 89.94 168 SER A C 1
ATOM 1312 O O . SER A 1 168 ? 10.684 -3.248 3.523 1.00 89.94 168 SER A O 1
ATOM 1314 N N . ALA A 1 169 ? 11.257 -3.845 1.431 1.00 88.50 169 ALA A N 1
ATOM 1315 C CA . ALA A 1 169 ? 12.585 -4.302 1.792 1.00 88.50 169 ALA A CA 1
ATOM 1316 C C . ALA A 1 169 ? 13.461 -3.094 2.191 1.00 88.50 169 ALA A C 1
ATOM 1318 O O . ALA A 1 169 ? 13.255 -1.983 1.685 1.00 88.50 169 ALA A O 1
ATOM 1319 N N . PRO A 1 170 ? 14.414 -3.274 3.125 1.00 83.62 170 PRO A N 1
ATOM 1320 C CA . PRO A 1 170 ? 15.311 -2.199 3.537 1.00 83.62 170 PRO A CA 1
ATOM 1321 C C . PRO A 1 170 ? 16.089 -1.639 2.347 1.00 83.62 170 PRO A C 1
ATOM 1323 O O . PRO A 1 170 ? 16.507 -2.397 1.477 1.00 83.62 170 PRO A O 1
ATOM 1326 N N . ALA A 1 171 ? 16.308 -0.326 2.325 1.00 82.50 171 ALA A N 1
ATOM 1327 C CA . ALA A 1 171 ? 17.180 0.289 1.335 1.00 82.50 171 ALA A CA 1
ATOM 1328 C C . ALA A 1 171 ? 18.605 -0.277 1.424 1.00 82.50 171 ALA A C 1
ATOM 1330 O O . ALA A 1 171 ? 19.155 -0.426 2.515 1.00 82.50 171 ALA A O 1
ATOM 1331 N N . ILE A 1 172 ? 19.200 -0.563 0.265 1.00 78.50 172 ILE A N 1
ATOM 1332 C CA . ILE A 1 172 ? 20.612 -0.961 0.151 1.00 78.50 172 ILE A CA 1
ATOM 1333 C C . ILE A 1 172 ? 21.490 0.258 -0.167 1.00 78.50 172 ILE A C 1
ATOM 1335 O O . ILE A 1 172 ? 22.661 0.291 0.206 1.00 78.50 172 ILE A O 1
ATOM 1339 N N . ARG A 1 173 ? 20.935 1.271 -0.846 1.00 73.81 173 ARG A N 1
ATOM 1340 C CA . ARG A 1 173 ? 21.669 2.470 -1.268 1.00 73.81 173 ARG A CA 1
ATOM 1341 C C . ARG A 1 173 ? 21.447 3.619 -0.292 1.00 73.81 173 ARG A C 1
ATOM 1343 O O . ARG A 1 173 ? 20.354 3.794 0.245 1.00 73.81 173 ARG A O 1
ATOM 1350 N N . GLU A 1 174 ? 22.492 4.412 -0.090 1.00 72.88 174 GLU A N 1
ATOM 1351 C CA . GLU A 1 174 ? 22.447 5.590 0.772 1.00 72.88 174 GLU A CA 1
ATOM 1352 C C . GLU A 1 174 ? 21.426 6.615 0.247 1.00 72.88 174 GLU A C 1
ATOM 1354 O O . GLU A 1 174 ? 21.368 6.896 -0.949 1.00 72.88 174 GLU A O 1
ATOM 1359 N N . GLY A 1 175 ? 20.596 7.150 1.147 1.00 70.00 175 GLY A N 1
ATOM 1360 C CA . GLY A 1 175 ? 19.557 8.132 0.817 1.00 70.00 175 GLY A CA 1
ATOM 1361 C C . GLY A 1 175 ? 18.232 7.550 0.308 1.00 70.00 175 GLY A C 1
ATOM 1362 O O . GLY A 1 175 ? 17.265 8.298 0.171 1.00 70.00 175 GLY A O 1
ATOM 1363 N N . GLU A 1 176 ? 18.132 6.239 0.067 1.00 74.12 176 GLU A N 1
ATOM 1364 C CA . GLU A 1 176 ? 16.861 5.597 -0.284 1.00 74.12 176 GLU A CA 1
ATOM 1365 C C . GLU A 1 176 ? 16.056 5.223 0.974 1.00 74.12 176 GLU A C 1
ATOM 1367 O O . GLU A 1 176 ? 16.602 4.753 1.971 1.00 74.12 176 GLU A O 1
ATOM 1372 N N . MET A 1 177 ? 14.731 5.405 0.933 1.00 72.56 177 MET A N 1
ATOM 1373 C CA . MET A 1 177 ? 13.843 5.012 2.042 1.00 72.56 177 MET A CA 1
ATOM 1374 C C . MET A 1 177 ? 13.528 3.510 2.049 1.00 72.56 177 MET A C 1
ATOM 1376 O O . MET A 1 177 ? 13.192 2.945 3.088 1.00 72.56 177 MET A O 1
ATOM 1380 N N . SER A 1 178 ? 13.614 2.857 0.888 1.00 81.75 178 SER A N 1
ATOM 1381 C CA . SER A 1 178 ? 13.376 1.422 0.728 1.00 81.75 178 SER A CA 1
ATOM 1382 C C . SER A 1 178 ? 14.062 0.872 -0.522 1.00 81.75 178 SER A C 1
ATOM 1384 O O . SER A 1 178 ? 14.468 1.637 -1.396 1.00 81.75 178 SER A O 1
ATOM 1386 N N . ALA A 1 179 ? 14.199 -0.452 -0.594 1.00 87.31 179 ALA A N 1
ATOM 1387 C CA . ALA A 1 179 ? 14.760 -1.139 -1.748 1.00 87.31 179 ALA A CA 1
ATOM 1388 C C . ALA A 1 179 ? 13.850 -1.034 -2.976 1.00 87.31 179 ALA A C 1
ATOM 1390 O O . ALA A 1 179 ? 12.657 -1.349 -2.930 1.00 87.31 179 ALA A O 1
ATOM 1391 N N . LYS A 1 180 ? 14.463 -0.654 -4.096 1.00 88.44 180 LYS A N 1
ATOM 1392 C CA . LYS A 1 180 ? 13.815 -0.508 -5.397 1.00 88.44 180 LYS A CA 1
ATOM 1393 C C . LYS A 1 180 ? 14.710 -1.014 -6.523 1.00 88.44 180 LYS A C 1
ATOM 1395 O O . LYS A 1 180 ? 15.941 -0.928 -6.455 1.00 88.44 180 LYS A O 1
ATOM 1400 N N . LEU A 1 181 ? 14.078 -1.515 -7.575 1.00 90.88 181 LEU A N 1
ATOM 1401 C CA . LEU A 1 181 ? 14.690 -1.718 -8.884 1.00 90.88 181 LEU A CA 1
ATOM 1402 C C . LEU A 1 181 ? 14.469 -0.442 -9.697 1.00 90.88 181 LEU A C 1
ATOM 1404 O O . LEU A 1 181 ? 13.373 0.113 -9.689 1.00 90.88 181 LEU A O 1
ATOM 1408 N N . VAL A 1 182 ? 15.522 0.050 -10.347 1.00 88.81 182 VAL A N 1
ATOM 1409 C CA . VAL A 1 182 ? 15.480 1.289 -11.139 1.00 88.81 182 VAL A CA 1
ATOM 1410 C C . VAL A 1 182 ? 15.226 0.935 -12.600 1.00 88.81 182 VAL A C 1
ATOM 1412 O O . VAL A 1 182 ? 15.718 -0.090 -13.072 1.00 88.81 182 VAL A O 1
ATOM 1415 N N . TRP A 1 183 ? 14.465 1.774 -13.300 1.00 89.69 183 TRP A N 1
ATOM 1416 C CA . TRP A 1 183 ? 14.177 1.605 -14.716 1.00 89.69 183 TRP A CA 1
ATOM 1417 C C . TRP A 1 183 ? 15.478 1.835 -15.469 1.00 89.69 183 TRP A C 1
ATOM 1419 O O . TRP A 1 183 ? 16.203 2.790 -15.170 1.00 89.69 183 TRP A O 1
ATOM 1429 N N . PRO A 1 184 ? 15.775 1.008 -16.471 1.00 90.94 184 PRO A N 1
ATOM 1430 C CA . PRO A 1 184 ? 16.788 1.351 -17.448 1.00 90.94 184 PRO A CA 1
ATOM 1431 C C . PRO A 1 184 ? 16.272 2.520 -18.311 1.00 90.94 184 PRO A C 1
ATOM 1433 O O . PRO A 1 184 ? 15.607 2.325 -19.333 1.00 90.94 184 PRO A O 1
ATOM 1436 N N . SER A 1 185 ? 16.512 3.746 -17.844 1.00 89.56 185 SER A N 1
ATOM 1437 C CA . SER A 1 185 ? 16.149 4.980 -18.546 1.00 89.56 185 SER A CA 1
ATOM 1438 C C . SER A 1 185 ? 17.119 5.314 -19.673 1.00 89.56 185 SER A C 1
ATOM 1440 O O . SER A 1 185 ? 18.250 4.828 -19.718 1.00 89.56 185 SER A O 1
ATOM 1442 N N . ASP A 1 186 ? 16.653 6.153 -20.591 1.00 89.38 186 ASP A N 1
ATOM 1443 C CA . ASP A 1 186 ? 17.454 6.678 -21.683 1.00 89.38 186 ASP A CA 1
ATOM 1444 C C . ASP A 1 186 ? 18.627 7.526 -21.155 1.00 89.38 186 ASP A C 1
ATOM 1446 O O . ASP A 1 186 ? 18.428 8.333 -20.239 1.00 89.38 186 ASP A O 1
ATOM 1450 N N . PRO A 1 187 ? 19.846 7.374 -21.708 1.00 89.06 187 PRO A N 1
ATOM 1451 C CA . PRO A 1 187 ? 21.013 8.140 -21.271 1.00 89.06 187 PRO A CA 1
ATOM 1452 C C . PRO A 1 187 ? 20.854 9.662 -21.388 1.00 89.06 187 PRO A C 1
ATOM 1454 O O . PRO A 1 187 ? 21.467 10.390 -20.608 1.00 89.06 187 PRO A O 1
ATOM 1457 N N . ASP A 1 188 ? 20.040 10.134 -22.336 1.00 92.69 188 ASP A N 1
ATOM 1458 C CA . ASP A 1 188 ? 19.806 11.556 -22.595 1.00 92.69 188 ASP A CA 1
ATOM 1459 C C . ASP A 1 188 ? 18.519 12.071 -21.918 1.00 92.69 188 ASP A C 1
ATOM 1461 O O . ASP A 1 188 ? 18.296 13.283 -21.839 1.00 92.69 188 ASP A O 1
ATOM 1465 N N . ASN A 1 189 ? 17.669 11.174 -21.399 1.00 89.31 189 ASN A N 1
ATOM 1466 C CA . ASN A 1 189 ? 16.462 11.523 -20.649 1.00 89.31 189 ASN A CA 1
ATOM 1467 C C . ASN A 1 189 ? 16.155 10.510 -19.534 1.00 89.31 189 ASN A C 1
ATOM 1469 O O . ASN A 1 189 ? 15.482 9.501 -19.744 1.00 89.31 189 ASN A O 1
ATOM 1473 N N . GLU A 1 190 ? 16.533 10.860 -18.304 1.00 86.81 190 GLU A N 1
ATOM 1474 C CA . GLU A 1 190 ? 16.314 10.036 -17.106 1.00 86.81 190 GLU A CA 1
ATOM 1475 C C . GLU A 1 190 ? 14.836 9.713 -16.806 1.00 86.81 190 GLU A C 1
ATOM 1477 O O . GLU A 1 190 ? 14.558 8.737 -16.109 1.00 86.81 190 GLU A O 1
ATOM 1482 N N . ASN A 1 191 ? 13.890 10.490 -17.351 1.00 86.88 191 ASN A N 1
ATOM 1483 C CA . ASN A 1 191 ? 12.446 10.288 -17.174 1.00 86.88 191 ASN A CA 1
ATOM 1484 C C . ASN A 1 191 ? 11.815 9.422 -18.277 1.00 86.88 191 ASN A C 1
ATOM 1486 O O . ASN A 1 191 ? 10.602 9.210 -18.270 1.00 86.88 191 ASN A O 1
ATOM 1490 N N . PHE A 1 192 ? 12.597 8.975 -19.261 1.00 87.88 192 PHE A N 1
ATOM 1491 C CA . PHE A 1 192 ? 12.123 8.087 -20.315 1.00 87.88 192 PHE A CA 1
ATOM 1492 C C . PHE A 1 192 ? 12.682 6.682 -20.086 1.00 87.88 192 PHE A C 1
ATOM 1494 O O . PHE A 1 192 ? 13.861 6.453 -20.356 1.00 87.88 192 PHE A O 1
ATOM 1501 N N . PRO A 1 193 ? 11.878 5.720 -19.608 1.00 88.00 193 PRO A N 1
ATOM 1502 C CA . PRO A 1 193 ? 12.332 4.344 -19.520 1.00 88.00 193 PRO A CA 1
ATOM 1503 C C . PRO A 1 193 ? 12.462 3.751 -20.918 1.00 88.00 193 PRO A C 1
ATOM 1505 O O . PRO A 1 193 ? 11.474 3.523 -21.614 1.00 88.00 193 PRO A O 1
ATOM 1508 N N . GLN A 1 194 ? 13.705 3.506 -21.326 1.00 91.62 194 GLN A N 1
ATOM 1509 C CA . GLN A 1 194 ? 14.037 2.950 -22.635 1.00 91.62 194 GLN A CA 1
ATOM 1510 C C . GLN A 1 194 ? 13.691 1.453 -22.719 1.00 91.62 194 GLN A C 1
ATOM 1512 O O . GLN A 1 194 ? 13.481 0.919 -23.809 1.00 91.62 194 GLN A O 1
ATOM 1517 N N . TRP A 1 195 ? 13.605 0.781 -21.569 1.00 94.88 195 TRP A N 1
ATOM 1518 C CA . TRP A 1 195 ? 13.272 -0.635 -21.461 1.00 94.88 195 TRP A CA 1
ATOM 1519 C C . TRP A 1 195 ? 11.885 -0.840 -20.854 1.00 94.88 195 TRP A C 1
ATOM 1521 O O . TRP A 1 195 ? 11.499 -0.165 -19.898 1.00 94.88 195 TRP A O 1
ATOM 1531 N N . LEU A 1 196 ? 11.150 -1.814 -21.389 1.00 95.50 196 LEU A N 1
ATOM 1532 C CA . LEU A 1 196 ? 9.839 -2.211 -20.890 1.00 95.50 196 LEU A CA 1
ATOM 1533 C C . LEU A 1 196 ? 9.995 -3.218 -19.750 1.00 95.50 196 LEU A C 1
ATOM 1535 O O . LEU A 1 196 ? 10.925 -4.027 -19.758 1.00 95.50 196 LEU A O 1
ATOM 1539 N N . VAL A 1 197 ? 9.054 -3.235 -18.803 1.00 97.25 197 VAL A N 1
ATOM 1540 C CA . VAL A 1 197 ? 8.925 -4.359 -17.862 1.00 97.25 197 VAL A CA 1
ATOM 1541 C C . VAL A 1 197 ? 8.640 -5.629 -18.665 1.00 97.25 197 VAL A C 1
ATOM 1543 O O . VAL A 1 197 ? 7.779 -5.640 -19.547 1.00 97.25 197 VAL A O 1
ATOM 1546 N N . HIS A 1 198 ? 9.381 -6.703 -18.392 1.00 98.38 198 HIS A N 1
ATOM 1547 C CA . HIS A 1 198 ? 9.200 -7.963 -19.103 1.00 98.38 198 HIS A CA 1
ATOM 1548 C C . HIS A 1 198 ? 7.791 -8.521 -18.849 1.00 98.38 198 HIS A C 1
ATOM 1550 O O . HIS A 1 198 ? 7.273 -8.453 -17.736 1.00 98.38 198 HIS A O 1
ATOM 1556 N N . LYS A 1 199 ? 7.173 -9.125 -19.870 1.00 97.62 199 LYS A N 1
ATOM 1557 C CA . LYS A 1 199 ? 5.791 -9.646 -19.813 1.00 97.62 199 LYS A CA 1
ATOM 1558 C C . LYS A 1 199 ? 5.541 -10.676 -18.699 1.00 97.62 199 LYS A C 1
ATOM 1560 O O . LYS A 1 199 ? 4.413 -10.809 -18.248 1.00 97.62 199 LYS A O 1
ATOM 1565 N N . ASP A 1 200 ? 6.584 -11.390 -18.275 1.00 97.94 200 ASP A N 1
ATOM 1566 C CA . ASP A 1 200 ? 6.503 -12.386 -17.193 1.00 97.94 200 ASP A CA 1
ATOM 1567 C C . ASP A 1 200 ? 6.516 -11.733 -15.796 1.00 97.94 200 ASP A C 1
ATOM 1569 O O . ASP A 1 200 ? 6.242 -12.402 -14.806 1.00 97.94 200 ASP A O 1
ATOM 1573 N N . VAL A 1 201 ? 6.831 -10.435 -15.716 1.00 98.06 201 VAL A N 1
ATOM 1574 C CA . VAL A 1 201 ? 6.840 -9.625 -14.485 1.00 98.06 201 VAL A CA 1
ATOM 1575 C C . VAL A 1 201 ? 5.690 -8.622 -14.476 1.00 98.06 201 VAL A C 1
ATOM 1577 O O . VAL A 1 201 ? 5.153 -8.314 -13.414 1.00 98.06 201 VAL A O 1
ATOM 1580 N N . GLN A 1 202 ? 5.288 -8.123 -15.647 1.00 98.19 202 GLN A N 1
ATOM 1581 C CA . GLN A 1 202 ? 4.152 -7.218 -15.787 1.00 98.19 202 GLN A CA 1
ATOM 1582 C C . GLN A 1 202 ? 2.906 -7.799 -15.103 1.00 98.19 202 GLN A C 1
ATOM 1584 O O . GLN A 1 202 ? 2.548 -8.961 -15.300 1.00 98.19 202 GLN A O 1
ATOM 1589 N N . ASP A 1 203 ? 2.252 -6.965 -14.294 1.00 98.19 203 ASP A N 1
ATOM 1590 C CA . ASP A 1 203 ? 1.048 -7.297 -13.525 1.00 98.19 203 ASP A CA 1
ATOM 1591 C C . ASP A 1 203 ? 1.220 -8.426 -12.486 1.00 98.19 203 ASP A C 1
ATOM 1593 O O . ASP A 1 203 ? 0.224 -8.933 -11.964 1.00 98.19 203 ASP A O 1
ATOM 1597 N N . GLN A 1 204 ? 2.455 -8.829 -12.163 1.00 97.75 204 GLN A N 1
ATOM 1598 C CA . GLN A 1 204 ? 2.763 -9.872 -11.174 1.00 97.75 204 GLN A CA 1
ATOM 1599 C C . GLN A 1 204 ? 3.135 -9.294 -9.798 1.00 97.75 204 GLN A C 1
ATOM 1601 O O . GLN A 1 204 ? 4.000 -9.836 -9.104 1.00 97.75 204 GLN A O 1
ATOM 1606 N N . ASP A 1 205 ? 2.505 -8.188 -9.382 1.00 98.00 205 ASP A N 1
ATOM 1607 C CA . ASP A 1 205 ? 2.696 -7.634 -8.040 1.00 98.00 205 ASP A CA 1
ATOM 1608 C C . ASP A 1 205 ? 2.467 -8.724 -6.972 1.00 98.00 205 ASP A C 1
ATOM 1610 O O . ASP A 1 205 ? 1.568 -9.564 -7.064 1.00 98.00 205 ASP A O 1
ATOM 1614 N N . PHE A 1 206 ? 3.329 -8.731 -5.956 1.00 96.25 206 PHE A N 1
ATOM 1615 C CA . PHE A 1 206 ? 3.396 -9.720 -4.878 1.00 96.25 206 PHE A CA 1
ATOM 1616 C C . PHE A 1 206 ? 3.676 -11.172 -5.309 1.00 96.25 206 PHE A C 1
ATOM 1618 O O . PHE A 1 206 ? 3.513 -12.085 -4.490 1.00 96.25 206 PHE A O 1
ATOM 1625 N N . GLN A 1 207 ? 4.146 -11.398 -6.539 1.00 96.25 207 GLN A N 1
ATOM 1626 C CA . GLN A 1 207 ? 4.729 -12.671 -6.970 1.00 96.25 207 GLN A CA 1
ATOM 1627 C C . GLN A 1 207 ? 6.252 -12.662 -6.838 1.00 96.25 207 GLN A C 1
ATOM 1629 O O . GLN A 1 207 ? 6.897 -11.613 -6.807 1.00 96.25 207 GLN A O 1
ATOM 1634 N N . GLU A 1 208 ? 6.824 -13.858 -6.708 1.00 96.31 208 GLU A N 1
ATOM 1635 C CA . GLU A 1 208 ? 8.266 -14.027 -6.561 1.00 96.31 208 GLU A CA 1
ATOM 1636 C C . GLU A 1 208 ? 8.994 -13.883 -7.898 1.00 96.31 208 GLU A C 1
ATOM 1638 O O . GLU A 1 208 ? 8.604 -14.496 -8.888 1.00 96.31 208 GLU A O 1
ATOM 1643 N N . ILE A 1 209 ? 10.115 -13.163 -7.878 1.00 96.81 209 ILE A N 1
ATOM 1644 C CA . ILE A 1 209 ? 11.134 -13.171 -8.928 1.00 96.81 209 ILE A CA 1
ATOM 1645 C C . ILE A 1 209 ? 12.456 -13.687 -8.353 1.00 96.81 209 ILE A C 1
ATOM 1647 O O . ILE A 1 209 ? 12.834 -13.375 -7.216 1.00 96.81 209 ILE A O 1
ATOM 1651 N N . LYS A 1 210 ? 13.168 -14.506 -9.123 1.00 97.50 210 LYS A N 1
ATOM 1652 C CA . LYS A 1 210 ? 14.457 -15.102 -8.756 1.00 97.50 210 LYS A CA 1
ATOM 1653 C C . LYS A 1 210 ? 15.573 -14.534 -9.613 1.00 97.50 210 LYS A C 1
ATOM 1655 O O . LYS A 1 210 ? 15.362 -14.041 -10.718 1.00 97.50 210 LYS A O 1
ATOM 1660 N N . LYS A 1 211 ? 16.798 -14.613 -9.098 1.00 97.75 211 LYS A N 1
ATOM 1661 C CA . LYS A 1 211 ? 17.986 -14.248 -9.869 1.00 97.75 211 LYS A CA 1
ATOM 1662 C C . LYS A 1 211 ? 18.018 -15.044 -11.178 1.00 97.75 211 LYS A C 1
ATOM 1664 O O . LYS A 1 211 ? 17.986 -16.272 -11.146 1.00 97.75 211 LYS A O 1
ATOM 1669 N N . GLY A 1 212 ? 18.150 -14.338 -12.296 1.00 98.00 212 GLY A N 1
ATOM 1670 C CA . GLY A 1 212 ? 18.143 -14.905 -13.643 1.00 98.00 212 GLY A CA 1
ATOM 1671 C C . GLY A 1 212 ? 16.786 -14.855 -14.348 1.00 98.00 212 GLY A C 1
ATOM 1672 O O . GLY A 1 212 ? 16.769 -14.975 -15.571 1.00 98.00 212 GLY A O 1
ATOM 1673 N N . ASP A 1 213 ? 15.682 -14.631 -13.629 1.00 98.31 213 ASP A N 1
ATOM 1674 C CA . ASP A 1 213 ? 14.365 -14.450 -14.246 1.00 98.31 213 ASP A CA 1
ATOM 1675 C C . ASP A 1 213 ? 14.335 -13.147 -15.066 1.00 98.31 213 ASP A C 1
ATOM 1677 O O . ASP A 1 213 ? 15.008 -12.175 -14.704 1.00 98.31 213 ASP A O 1
ATOM 1681 N N . PRO A 1 214 ? 13.579 -13.091 -16.174 1.00 98.19 214 PRO A N 1
ATOM 1682 C CA . PRO A 1 214 ? 13.555 -11.924 -17.049 1.00 98.19 214 PRO A CA 1
ATOM 1683 C C . PRO A 1 214 ? 12.856 -10.739 -16.366 1.00 98.19 214 PRO A C 1
ATOM 1685 O O . PRO A 1 214 ? 11.729 -10.879 -15.903 1.00 98.19 214 PRO A O 1
ATOM 1688 N N . LEU A 1 215 ? 13.499 -9.566 -16.316 1.00 98.00 215 LEU A N 1
ATOM 1689 C CA . LEU A 1 215 ? 12.980 -8.389 -15.605 1.00 98.00 215 LEU A CA 1
ATOM 1690 C C . LEU A 1 215 ? 12.586 -7.249 -16.550 1.00 98.00 215 LEU A C 1
ATOM 1692 O O . LEU A 1 215 ? 11.479 -6.723 -16.444 1.00 98.00 215 LEU A O 1
ATOM 1696 N N . PHE A 1 216 ? 13.460 -6.898 -17.494 1.00 98.06 216 PHE A N 1
ATOM 1697 C CA . PHE A 1 216 ? 13.180 -5.895 -18.523 1.00 98.06 216 PHE A CA 1
ATOM 1698 C C . PHE A 1 216 ? 13.447 -6.441 -19.925 1.00 98.06 216 PHE A C 1
ATOM 1700 O O . PHE A 1 216 ? 14.210 -7.393 -20.090 1.00 98.06 216 PHE A O 1
ATOM 1707 N N . VAL A 1 217 ? 12.839 -5.817 -20.932 1.00 98.00 217 VAL A N 1
ATOM 1708 C CA . VAL A 1 217 ? 13.011 -6.148 -22.352 1.00 98.00 217 VAL A CA 1
ATOM 1709 C C . VAL A 1 217 ? 13.064 -4.881 -23.205 1.00 98.00 217 VAL A C 1
ATOM 1711 O O . VAL A 1 217 ? 12.340 -3.925 -22.925 1.00 98.00 217 VAL A O 1
ATOM 1714 N N . ASN A 1 218 ? 13.923 -4.848 -24.224 1.00 96.50 218 ASN A N 1
ATOM 1715 C CA . ASN A 1 218 ? 13.960 -3.755 -25.204 1.00 96.50 218 ASN A CA 1
ATOM 1716 C C . ASN A 1 218 ? 13.145 -4.103 -26.468 1.00 96.50 218 ASN A C 1
ATOM 1718 O O . ASN A 1 218 ? 12.561 -5.181 -26.582 1.00 96.50 218 ASN A O 1
ATOM 1722 N N . LEU A 1 219 ? 13.097 -3.184 -27.435 1.00 95.31 219 LEU A N 1
ATOM 1723 C CA . LEU A 1 219 ? 12.347 -3.383 -28.683 1.00 95.31 219 LEU A CA 1
ATOM 1724 C C . LEU A 1 219 ? 12.969 -4.433 -29.620 1.00 95.31 219 LEU A C 1
ATOM 1726 O O . LEU A 1 219 ? 12.251 -4.994 -30.448 1.00 95.31 219 LEU A O 1
ATOM 1730 N N . ASP A 1 220 ? 14.262 -4.723 -29.467 1.00 97.00 220 ASP A N 1
ATOM 1731 C CA . ASP A 1 220 ? 14.982 -5.748 -30.232 1.00 97.00 220 ASP A CA 1
ATOM 1732 C C . ASP A 1 220 ? 14.812 -7.161 -29.635 1.00 97.00 220 ASP A C 1
ATOM 1734 O O . ASP A 1 220 ? 15.170 -8.160 -30.261 1.00 97.00 220 ASP A O 1
ATOM 1738 N N . GLY A 1 221 ? 14.205 -7.260 -28.446 1.00 96.69 221 GLY A N 1
ATOM 1739 C CA . GLY A 1 221 ? 13.962 -8.513 -27.733 1.00 96.69 221 GLY A CA 1
ATOM 1740 C C . GLY A 1 221 ? 15.096 -8.944 -26.802 1.00 96.69 221 GLY A C 1
ATOM 1741 O O . GLY A 1 221 ? 15.025 -10.042 -26.246 1.00 96.69 221 GLY A O 1
ATOM 1742 N N . ASP A 1 222 ? 16.113 -8.104 -26.592 1.00 98.12 222 ASP A N 1
ATOM 1743 C CA . ASP A 1 222 ? 17.115 -8.341 -25.557 1.00 98.12 222 ASP A CA 1
ATOM 1744 C C . ASP A 1 222 ? 16.465 -8.243 -24.180 1.00 98.12 222 ASP A C 1
ATOM 1746 O O . ASP A 1 222 ? 15.588 -7.411 -23.939 1.00 98.12 222 ASP A O 1
ATOM 1750 N N . VAL A 1 223 ? 16.922 -9.087 -23.259 1.00 98.44 223 VAL A N 1
ATOM 1751 C CA . VAL A 1 223 ? 16.368 -9.196 -21.910 1.00 98.44 223 VAL A CA 1
ATOM 1752 C C . VAL A 1 223 ? 17.429 -8.837 -20.882 1.00 98.44 223 VAL A C 1
ATOM 1754 O O . VAL A 1 223 ? 18.531 -9.387 -20.896 1.00 98.44 223 VAL A O 1
ATOM 1757 N N . ILE A 1 224 ? 17.063 -7.972 -19.937 1.00 98.00 224 ILE A N 1
ATOM 1758 C CA . ILE A 1 224 ? 17.821 -7.769 -18.701 1.00 98.00 224 ILE A CA 1
ATOM 1759 C C . ILE A 1 224 ? 17.197 -8.678 -17.637 1.00 98.00 224 ILE A C 1
ATOM 1761 O O . ILE A 1 224 ? 16.049 -8.444 -17.244 1.00 98.00 224 ILE A O 1
ATOM 1765 N N . PRO A 1 225 ? 17.904 -9.723 -17.170 1.00 98.12 225 PRO A N 1
ATOM 1766 C CA . PRO A 1 225 ? 17.420 -10.552 -16.079 1.00 98.12 225 PRO A CA 1
ATOM 1767 C C . PRO A 1 225 ? 17.565 -9.833 -14.735 1.00 98.12 225 PRO A C 1
ATOM 1769 O O . PRO A 1 225 ? 18.430 -8.973 -14.559 1.00 98.12 225 PRO A O 1
ATOM 1772 N N . TYR A 1 226 ? 16.765 -10.236 -13.750 1.00 97.44 226 TYR A N 1
ATOM 1773 C CA . TYR A 1 226 ? 16.975 -9.825 -12.371 1.00 97.44 226 TYR A CA 1
ATOM 1774 C C . TYR A 1 226 ? 18.324 -10.352 -11.862 1.00 97.44 226 TYR A C 1
ATOM 1776 O O . TYR A 1 226 ? 18.614 -11.550 -11.905 1.00 97.44 226 TYR A O 1
ATOM 1784 N N . ASP A 1 227 ? 19.163 -9.451 -11.363 1.00 95.06 227 ASP A N 1
ATOM 1785 C CA . ASP A 1 227 ? 20.547 -9.733 -10.975 1.00 95.06 227 ASP A CA 1
ATOM 1786 C C . ASP A 1 227 ? 20.693 -10.353 -9.571 1.00 95.06 227 ASP A C 1
ATOM 1788 O O . ASP A 1 227 ? 21.765 -10.861 -9.217 1.00 95.06 227 ASP A O 1
ATOM 1792 N N . GLY A 1 228 ? 19.611 -10.367 -8.786 1.00 92.94 228 GLY A N 1
ATOM 1793 C CA . GLY A 1 228 ? 19.607 -10.812 -7.392 1.00 92.94 228 GLY A CA 1
ATOM 1794 C C . GLY A 1 228 ? 20.097 -9.755 -6.398 1.00 92.94 228 GLY A C 1
ATOM 1795 O O . GLY A 1 228 ? 20.429 -10.106 -5.266 1.00 92.94 228 GLY A O 1
ATOM 1796 N N . SER A 1 229 ? 20.159 -8.478 -6.795 1.00 89.88 229 SER A N 1
ATOM 1797 C CA . SER A 1 229 ? 20.665 -7.355 -5.983 1.00 89.88 229 SER A CA 1
ATOM 1798 C C . SER A 1 229 ? 19.980 -7.177 -4.626 1.00 89.88 229 SER A C 1
ATOM 1800 O O . SER A 1 229 ? 20.581 -6.610 -3.719 1.00 89.88 229 SER A O 1
ATOM 1802 N N . HIS A 1 230 ? 18.760 -7.693 -4.459 1.00 88.81 230 HIS A N 1
ATOM 1803 C CA . HIS A 1 230 ? 17.972 -7.604 -3.222 1.00 88.81 230 HIS A CA 1
ATOM 1804 C C . HIS A 1 230 ? 17.655 -8.979 -2.611 1.00 88.81 230 HIS A C 1
ATOM 1806 O O . HIS A 1 230 ? 16.805 -9.085 -1.729 1.00 88.81 230 HIS A O 1
ATOM 1812 N N . GLY A 1 231 ? 18.344 -10.034 -3.060 1.00 89.19 231 GLY A N 1
ATOM 1813 C CA . GLY A 1 231 ? 18.085 -11.424 -2.678 1.00 89.19 231 GLY A CA 1
ATOM 1814 C C . GLY A 1 231 ? 17.448 -12.243 -3.803 1.00 89.19 231 GLY A C 1
ATOM 1815 O O . GLY A 1 231 ? 17.288 -11.779 -4.925 1.00 89.19 231 GLY A O 1
ATOM 1816 N N . SER A 1 232 ? 17.133 -13.508 -3.524 1.00 92.31 232 SER A N 1
ATOM 1817 C CA . SER A 1 232 ? 16.446 -14.396 -4.469 1.00 92.31 232 SER A CA 1
ATOM 1818 C C . SER A 1 232 ? 15.841 -15.593 -3.718 1.00 92.31 232 SER A C 1
ATOM 1820 O O . SER A 1 232 ? 16.612 -16.385 -3.170 1.00 92.31 232 SER A O 1
ATOM 1822 N N . PRO A 1 233 ? 14.509 -15.785 -3.717 1.00 94.12 233 PRO A N 1
ATOM 1823 C CA . PRO A 1 233 ? 13.503 -14.943 -4.371 1.00 94.12 233 PRO A CA 1
ATOM 1824 C C . PRO A 1 233 ? 13.261 -13.612 -3.639 1.00 94.12 233 PRO A C 1
ATOM 1826 O O . PRO A 1 233 ? 13.527 -13.493 -2.442 1.00 94.12 233 PRO A O 1
ATOM 1829 N N . VAL A 1 234 ? 12.711 -12.635 -4.360 1.00 93.88 234 VAL A N 1
ATOM 1830 C CA . VAL A 1 234 ? 12.110 -11.413 -3.797 1.00 93.88 234 VAL A CA 1
ATOM 1831 C C . VAL A 1 234 ? 10.713 -11.202 -4.368 1.00 93.88 234 VAL A C 1
ATOM 1833 O O . VAL A 1 234 ? 10.373 -11.790 -5.388 1.00 93.88 234 VAL A O 1
ATOM 1836 N N . LEU A 1 235 ? 9.908 -10.359 -3.723 1.00 96.62 235 LEU A N 1
ATOM 1837 C CA . LEU A 1 235 ? 8.588 -9.962 -4.216 1.00 96.62 235 LEU A CA 1
ATOM 1838 C C . LEU A 1 235 ? 8.675 -8.540 -4.763 1.00 96.62 235 LEU A C 1
ATOM 1840 O O . LEU A 1 235 ? 9.430 -7.729 -4.225 1.00 96.62 235 LEU A O 1
ATOM 1844 N N . LEU A 1 236 ? 7.890 -8.226 -5.787 1.00 96.31 236 LEU A N 1
ATOM 1845 C CA . LEU A 1 236 ? 7.828 -6.886 -6.372 1.00 96.31 236 LEU A CA 1
ATOM 1846 C C . LEU A 1 236 ? 6.453 -6.256 -6.136 1.00 96.31 236 LEU A C 1
ATOM 1848 O O . LEU A 1 236 ? 5.460 -6.968 -6.031 1.00 96.31 236 LEU A O 1
ATOM 1852 N N . MET A 1 237 ? 6.393 -4.933 -6.031 1.00 95.75 237 MET A N 1
ATOM 1853 C CA . MET A 1 237 ? 5.149 -4.163 -5.935 1.00 95.75 237 MET A CA 1
ATOM 1854 C C . MET A 1 237 ? 5.306 -2.797 -6.605 1.00 95.75 237 MET A C 1
ATOM 1856 O O . MET A 1 237 ? 6.434 -2.323 -6.789 1.00 95.75 237 MET A O 1
ATOM 1860 N N . PHE A 1 238 ? 4.179 -2.168 -6.938 1.00 96.50 238 PHE A N 1
ATOM 1861 C CA . PHE A 1 238 ? 4.126 -0.999 -7.816 1.00 96.50 238 PHE A CA 1
ATOM 1862 C C . PHE A 1 238 ? 4.815 -1.277 -9.162 1.00 96.50 238 PHE A C 1
ATOM 1864 O O . PHE A 1 238 ? 5.585 -0.459 -9.682 1.00 96.50 238 PHE A O 1
ATOM 1871 N N . ILE A 1 239 ? 4.602 -2.484 -9.699 1.00 97.38 239 ILE A N 1
ATOM 1872 C CA . ILE A 1 239 ? 5.172 -2.874 -10.985 1.00 97.38 239 ILE A CA 1
ATOM 1873 C C . ILE A 1 239 ? 4.550 -2.004 -12.072 1.00 97.38 239 ILE A C 1
ATOM 1875 O O . ILE A 1 239 ? 3.362 -2.098 -12.368 1.00 97.38 239 ILE A O 1
ATOM 1879 N N . ASN A 1 240 ? 5.410 -1.224 -12.725 1.00 96.19 240 ASN A N 1
ATOM 1880 C CA . ASN A 1 240 ? 5.040 -0.359 -13.834 1.00 96.19 240 ASN A CA 1
ATOM 1881 C C . ASN A 1 240 ? 4.088 0.798 -13.452 1.00 96.19 240 ASN A C 1
ATOM 1883 O O . ASN A 1 240 ? 3.247 1.194 -14.255 1.00 96.19 240 ASN A O 1
ATOM 1887 N N . GLU A 1 241 ? 4.240 1.365 -12.247 1.00 95.88 241 GLU A N 1
ATOM 1888 C CA . GLU A 1 241 ? 3.456 2.531 -11.827 1.00 95.88 241 GLU A CA 1
ATOM 1889 C C . GLU A 1 241 ? 3.776 3.784 -12.664 1.00 95.88 241 GLU A C 1
ATOM 1891 O O . GLU A 1 241 ? 4.891 4.306 -12.621 1.00 95.88 241 GLU A O 1
ATOM 1896 N N . GLY A 1 242 ? 2.782 4.318 -13.380 1.00 92.75 242 GLY A N 1
ATOM 1897 C CA . GLY A 1 242 ? 2.928 5.489 -14.247 1.00 92.75 242 GLY A CA 1
ATOM 1898 C C . GLY A 1 242 ? 3.403 6.755 -13.525 1.00 92.75 242 GLY A C 1
ATOM 1899 O O . GLY A 1 242 ? 4.160 7.540 -14.092 1.00 92.75 242 GLY A O 1
ATOM 1900 N N . GLY A 1 243 ? 3.029 6.949 -12.256 1.00 90.50 243 GLY A N 1
ATOM 1901 C CA . GLY A 1 243 ? 3.524 8.054 -11.431 1.00 90.50 243 GLY A CA 1
ATOM 1902 C C . GLY A 1 243 ? 5.005 7.941 -11.045 1.00 90.50 243 GLY A C 1
ATOM 1903 O O . GLY A 1 243 ? 5.579 8.916 -10.563 1.00 90.50 243 GLY A O 1
ATOM 1904 N N . TYR A 1 244 ? 5.628 6.772 -11.233 1.00 91.69 244 TYR A N 1
ATOM 1905 C CA . TYR A 1 244 ? 6.981 6.456 -10.752 1.00 91.69 244 TYR A CA 1
ATOM 1906 C C . TYR A 1 244 ? 8.043 6.473 -11.862 1.00 91.69 244 TYR A C 1
ATOM 1908 O O . TYR A 1 244 ? 9.193 6.113 -11.636 1.00 91.69 244 TYR A O 1
ATOM 1916 N N . TYR A 1 245 ? 7.682 6.920 -13.067 1.00 88.50 245 TYR A N 1
ATOM 1917 C CA . TYR A 1 245 ? 8.612 7.022 -14.197 1.00 88.50 245 TYR A CA 1
ATOM 1918 C C . TYR A 1 245 ? 9.569 8.218 -14.088 1.00 88.50 245 TYR A C 1
ATOM 1920 O O . TYR A 1 245 ? 10.672 8.185 -14.629 1.00 88.50 245 TYR A O 1
ATOM 1928 N N . TYR A 1 246 ? 9.159 9.290 -13.407 1.00 85.12 246 TYR A N 1
ATOM 1929 C CA . TYR A 1 246 ? 9.988 10.485 -13.269 1.00 85.12 246 TYR A CA 1
ATOM 1930 C C . TYR A 1 246 ? 11.125 10.251 -12.274 1.00 85.12 246 TYR A C 1
ATOM 1932 O O . TYR A 1 246 ? 10.879 9.789 -11.163 1.00 85.12 246 TYR A O 1
ATOM 1940 N N . ALA A 1 247 ? 12.348 10.672 -12.594 1.00 78.06 247 ALA A N 1
ATOM 1941 C CA . ALA A 1 247 ? 13.491 10.582 -11.685 1.00 78.06 247 ALA A CA 1
ATOM 1942 C C . ALA A 1 247 ? 13.222 11.295 -10.343 1.00 78.06 247 ALA A C 1
ATOM 1944 O O . ALA A 1 247 ? 13.608 10.811 -9.277 1.00 78.06 247 ALA A O 1
ATOM 1945 N N . SER A 1 248 ? 12.476 12.405 -10.383 1.00 76.69 248 SER A N 1
ATOM 1946 C CA . SER A 1 248 ? 12.059 13.174 -9.204 1.00 76.69 248 SER A CA 1
ATOM 1947 C C . SER A 1 248 ? 11.063 12.453 -8.296 1.00 76.69 248 SER A C 1
ATOM 1949 O O . SER A 1 248 ? 10.966 12.808 -7.122 1.00 76.69 248 SER A O 1
ATOM 1951 N N . SER A 1 249 ? 10.347 11.440 -8.797 1.00 73.06 249 SER A N 1
ATOM 1952 C CA . SER A 1 249 ? 9.458 10.620 -7.966 1.00 73.06 249 SER A CA 1
ATOM 1953 C C . SER A 1 249 ? 10.249 9.859 -6.900 1.00 73.06 249 SER A C 1
ATOM 1955 O O . SER A 1 249 ? 9.719 9.519 -5.843 1.00 73.06 249 SER A O 1
ATOM 1957 N N . GLY A 1 250 ? 11.542 9.609 -7.158 1.00 64.06 250 GLY A N 1
ATOM 1958 C CA . GLY A 1 250 ? 12.403 8.822 -6.286 1.00 64.06 250 GLY A CA 1
ATOM 1959 C C . GLY A 1 250 ? 11.911 7.385 -6.113 1.00 64.06 250 GLY A C 1
ATOM 1960 O O . GLY A 1 250 ? 12.469 6.650 -5.292 1.00 64.06 250 GLY A O 1
ATOM 1961 N N . THR A 1 251 ? 10.895 6.967 -6.858 1.00 65.44 251 THR A N 1
ATOM 1962 C CA . THR A 1 251 ? 10.255 5.673 -6.722 1.00 65.44 251 THR A CA 1
ATOM 1963 C C . THR A 1 251 ? 10.672 4.769 -7.854 1.00 65.44 251 THR A C 1
ATOM 1965 O O . THR A 1 251 ? 11.057 5.196 -8.940 1.00 65.44 251 THR A O 1
ATOM 1968 N N . GLY A 1 252 ? 10.703 3.487 -7.515 1.00 82.88 252 GLY A N 1
ATOM 1969 C CA . GLY A 1 252 ? 10.971 2.463 -8.480 1.00 82.88 252 GLY A CA 1
ATOM 1970 C C . GLY A 1 252 ? 10.119 1.208 -8.283 1.00 82.88 252 GLY A C 1
ATOM 1971 O O . GLY A 1 252 ? 9.148 1.272 -7.532 1.00 82.88 252 GLY A O 1
ATOM 1972 N N . ILE A 1 253 ? 10.461 0.072 -8.919 1.00 93.44 253 ILE A N 1
ATOM 1973 C CA . ILE A 1 253 ? 9.717 -1.171 -8.734 1.00 93.44 253 ILE A CA 1
ATOM 1974 C C . ILE A 1 253 ? 10.141 -1.601 -7.352 1.00 93.44 253 ILE A C 1
ATOM 1976 O O . ILE A 1 253 ? 11.310 -1.924 -7.114 1.00 93.44 253 ILE A O 1
ATOM 1980 N N . SER A 1 254 ? 9.217 -1.475 -6.418 1.00 93.31 254 SER A N 1
ATOM 1981 C CA . SER A 1 254 ? 9.539 -1.605 -5.014 1.00 93.31 254 SER A CA 1
ATOM 1982 C C . SER A 1 254 ? 9.712 -3.077 -4.690 1.00 93.31 254 SER A C 1
ATOM 1984 O O . SER A 1 254 ? 8.939 -3.922 -5.140 1.00 93.31 254 SER A O 1
ATOM 1986 N N . VAL A 1 255 ? 10.731 -3.391 -3.897 1.00 94.25 255 VAL A N 1
ATOM 1987 C CA . VAL A 1 255 ? 10.947 -4.754 -3.418 1.00 94.25 255 VAL A CA 1
ATOM 1988 C C . VAL A 1 255 ? 10.161 -4.932 -2.125 1.00 94.25 255 VAL A C 1
ATOM 1990 O O . VAL A 1 255 ? 10.302 -4.145 -1.187 1.00 94.25 255 VAL A O 1
ATOM 1993 N N . ALA A 1 256 ? 9.332 -5.965 -2.066 1.00 93.75 256 ALA A N 1
ATOM 1994 C CA . ALA A 1 256 ? 8.490 -6.295 -0.930 1.00 93.75 256 ALA A CA 1
ATOM 1995 C C . ALA A 1 256 ? 8.995 -7.544 -0.194 1.00 93.75 256 ALA A C 1
ATOM 1997 O O . ALA A 1 256 ? 9.622 -8.438 -0.765 1.00 93.75 256 ALA A O 1
ATOM 1998 N N . LEU A 1 257 ? 8.670 -7.627 1.093 1.00 92.06 257 LEU A N 1
ATOM 1999 C CA . LEU A 1 257 ? 8.872 -8.799 1.937 1.00 92.06 257 LEU A CA 1
ATOM 2000 C C . LEU A 1 257 ? 7.545 -9.163 2.598 1.00 92.06 257 LEU A C 1
ATOM 2002 O O . LEU A 1 257 ? 6.859 -8.281 3.112 1.00 92.06 257 LEU A O 1
ATOM 2006 N N . LYS A 1 258 ? 7.214 -10.458 2.633 1.00 94.19 258 LYS A N 1
ATOM 2007 C CA . LYS A 1 258 ? 6.136 -10.974 3.490 1.00 94.19 258 LYS A CA 1
ATOM 2008 C C . LYS A 1 258 ? 6.534 -10.802 4.947 1.00 94.19 258 LYS A C 1
ATOM 2010 O O . LYS A 1 258 ? 7.654 -11.153 5.327 1.00 94.19 258 LYS A O 1
ATOM 2015 N N . ASP A 1 259 ? 5.619 -10.325 5.767 1.00 94.25 259 ASP A N 1
ATOM 2016 C CA . ASP A 1 259 ? 5.811 -10.168 7.200 1.00 94.25 259 ASP A CA 1
ATOM 2017 C C . ASP A 1 259 ? 4.501 -10.371 7.964 1.00 94.25 259 ASP A C 1
ATOM 2019 O O . ASP A 1 259 ? 3.458 -10.645 7.371 1.00 94.25 259 ASP A O 1
ATOM 2023 N N . GLU A 1 260 ? 4.578 -10.279 9.285 1.00 96.62 260 GLU A N 1
ATOM 2024 C CA . GLU A 1 260 ? 3.416 -10.321 10.162 1.00 96.62 260 GLU A CA 1
ATOM 2025 C C . GLU A 1 260 ? 3.513 -9.209 11.207 1.00 96.62 260 GLU A C 1
ATOM 2027 O O . GLU A 1 260 ? 4.605 -8.875 11.679 1.00 96.62 260 GLU A O 1
ATOM 2032 N N . PHE A 1 261 ? 2.369 -8.662 11.607 1.00 96.69 261 PHE A N 1
ATOM 2033 C CA . PHE A 1 261 ? 2.283 -7.748 12.742 1.00 96.69 261 PHE A CA 1
ATOM 2034 C C . PHE A 1 261 ? 1.394 -8.314 13.847 1.00 96.69 261 PHE A C 1
ATOM 2036 O O . PHE A 1 261 ? 0.518 -9.147 13.605 1.00 96.69 261 PHE A O 1
ATOM 2043 N N . ASP A 1 262 ? 1.652 -7.873 15.073 1.00 97.69 262 ASP A N 1
ATOM 2044 C CA . ASP A 1 262 ? 0.890 -8.253 16.258 1.00 97.69 262 ASP A CA 1
ATOM 2045 C C . ASP A 1 262 ? -0.417 -7.446 16.352 1.00 97.69 262 ASP A C 1
ATOM 2047 O O . ASP A 1 262 ? -0.403 -6.217 16.284 1.00 97.69 262 ASP A O 1
ATOM 2051 N N . LEU A 1 263 ? -1.547 -8.137 16.533 1.00 97.94 263 LEU A N 1
ATOM 2052 C CA . LEU A 1 263 ? -2.898 -7.555 16.552 1.00 97.94 263 LEU A CA 1
ATOM 2053 C C . LEU A 1 263 ? -3.083 -6.469 17.615 1.00 97.94 263 LEU A C 1
ATOM 2055 O O . LEU A 1 263 ? -3.858 -5.531 17.430 1.00 97.94 263 LEU A O 1
ATOM 2059 N N . ILE A 1 264 ? -2.432 -6.632 18.764 1.00 97.44 264 ILE A N 1
ATOM 2060 C CA . ILE A 1 264 ? -2.661 -5.778 19.929 1.00 97.44 264 ILE A CA 1
ATOM 2061 C C . ILE A 1 264 ? -1.803 -4.524 19.848 1.00 97.44 264 ILE A C 1
ATOM 2063 O O . ILE A 1 264 ? -2.260 -3.438 20.188 1.00 97.44 264 ILE A O 1
ATOM 2067 N N . THR A 1 265 ? -0.559 -4.671 19.406 1.00 95.75 265 THR A N 1
ATOM 2068 C CA . THR A 1 265 ? 0.424 -3.588 19.413 1.00 95.75 265 THR A CA 1
ATOM 2069 C C . THR A 1 265 ? 0.572 -2.892 18.063 1.00 95.75 265 THR A C 1
ATOM 2071 O O . THR A 1 265 ? 1.116 -1.791 18.011 1.00 95.75 265 THR A O 1
ATOM 2074 N N . GLY A 1 266 ? 0.143 -3.523 16.967 1.00 94.56 266 GLY A N 1
ATOM 2075 C CA . GLY A 1 266 ? 0.346 -3.022 15.607 1.00 94.56 266 GLY A CA 1
ATOM 2076 C C . GLY A 1 266 ? 1.811 -3.014 15.158 1.00 94.56 266 GLY A C 1
ATOM 2077 O O . GLY A 1 266 ? 2.139 -2.411 14.137 1.00 94.56 266 GLY A O 1
ATOM 2078 N N . ASN A 1 267 ? 2.723 -3.623 15.921 1.00 94.75 267 ASN A N 1
ATOM 2079 C CA . ASN A 1 267 ? 4.143 -3.680 15.583 1.00 94.75 267 ASN A CA 1
ATOM 2080 C C . ASN A 1 267 ? 4.454 -4.903 14.724 1.00 94.75 267 ASN A C 1
ATOM 2082 O O . ASN A 1 267 ? 3.894 -5.980 14.940 1.00 94.75 267 ASN A O 1
ATOM 2086 N N . LEU A 1 268 ? 5.410 -4.752 13.805 1.00 93.12 268 LEU A N 1
ATOM 2087 C CA . LEU A 1 268 ? 5.997 -5.893 13.105 1.00 93.12 268 LEU A CA 1
ATOM 2088 C C . LEU A 1 268 ? 6.599 -6.875 14.114 1.00 93.12 268 LEU A C 1
ATOM 2090 O O . LEU A 1 268 ? 7.300 -6.473 15.047 1.00 93.12 268 LEU A O 1
ATOM 2094 N N . ILE A 1 269 ? 6.348 -8.164 13.904 1.00 92.81 269 ILE A N 1
ATOM 2095 C CA . ILE A 1 269 ? 6.861 -9.228 14.762 1.00 92.81 269 ILE A CA 1
ATOM 2096 C C . ILE A 1 269 ? 8.324 -9.489 14.378 1.00 92.81 269 ILE A C 1
ATOM 2098 O O . ILE A 1 269 ? 8.604 -9.815 13.223 1.00 92.81 269 ILE A O 1
ATOM 2102 N N . PRO A 1 270 ? 9.286 -9.364 15.313 1.00 85.69 270 PRO A N 1
ATOM 2103 C CA . PRO A 1 270 ? 10.680 -9.664 15.020 1.00 85.69 270 PRO A CA 1
ATOM 2104 C C . PRO A 1 270 ? 10.836 -11.107 14.537 1.00 85.69 270 PRO A C 1
ATOM 2106 O O . PRO A 1 270 ? 10.402 -12.047 15.202 1.00 85.69 270 PRO A O 1
ATOM 2109 N N . LYS A 1 271 ? 11.489 -11.287 13.389 1.00 80.12 271 LYS A N 1
ATOM 2110 C CA . LYS A 1 271 ? 11.905 -12.610 12.920 1.00 80.12 271 LYS A CA 1
ATOM 2111 C C . LYS A 1 271 ? 13.248 -12.947 13.550 1.00 80.12 271 LYS A C 1
ATOM 2113 O O . LYS A 1 271 ? 14.168 -12.130 13.497 1.00 80.12 271 LYS A O 1
ATOM 2118 N N . GLU A 1 272 ? 13.370 -14.136 14.134 1.00 53.62 272 GLU A N 1
ATOM 2119 C CA . GLU A 1 272 ? 14.670 -14.649 14.566 1.00 53.62 272 GLU A CA 1
ATOM 2120 C C . GLU A 1 272 ? 15.591 -14.728 13.340 1.00 53.62 272 GLU A C 1
ATOM 2122 O O . GLU A 1 272 ? 15.295 -15.418 12.362 1.00 53.62 272 GLU A O 1
ATOM 2127 N N . LEU A 1 273 ? 16.690 -13.971 13.356 1.00 45.41 273 LEU A N 1
ATOM 2128 C CA . LEU A 1 273 ? 17.758 -14.142 12.375 1.00 45.41 273 LEU A CA 1
ATOM 2129 C C . LEU A 1 273 ? 18.337 -15.550 12.581 1.00 45.41 273 LEU A C 1
ATOM 2131 O O . LEU A 1 273 ? 18.670 -15.880 13.722 1.00 45.41 273 LEU A O 1
ATOM 2135 N N . PRO A 1 274 ? 18.495 -16.376 11.530 1.00 40.44 274 PRO A N 1
ATOM 2136 C CA . PRO A 1 274 ? 19.213 -17.631 11.669 1.00 40.44 274 PRO A CA 1
ATOM 2137 C C . PRO A 1 274 ? 20.599 -17.321 12.233 1.00 40.44 274 PRO A C 1
ATOM 2139 O O . PRO A 1 274 ? 21.348 -16.527 11.658 1.00 40.44 274 PRO A O 1
ATOM 2142 N N . THR A 1 275 ? 20.937 -17.917 13.373 1.00 33.78 275 THR A N 1
ATOM 2143 C CA . THR A 1 275 ? 22.291 -17.870 13.911 1.00 33.78 275 THR A CA 1
ATOM 2144 C C . THR A 1 275 ? 23.221 -18.476 12.868 1.00 33.78 275 THR A C 1
ATOM 2146 O O . THR A 1 275 ? 23.225 -19.684 12.639 1.00 33.78 275 THR A O 1
ATOM 2149 N N . LEU A 1 276 ? 24.010 -17.628 12.206 1.00 39.06 276 LEU A N 1
ATOM 2150 C CA . LEU A 1 276 ? 25.178 -18.067 11.456 1.00 39.06 276 LEU A CA 1
ATOM 2151 C C . LEU A 1 276 ? 26.093 -18.776 12.456 1.00 39.06 276 LEU A C 1
ATOM 2153 O O . LEU A 1 276 ? 26.799 -18.137 13.235 1.00 39.06 276 LEU A O 1
ATOM 2157 N N . GLN A 1 277 ? 26.041 -20.108 12.480 1.00 34.66 277 GLN A N 1
ATOM 2158 C CA . GLN A 1 277 ? 27.066 -20.905 13.130 1.00 34.66 277 GLN A CA 1
ATOM 2159 C C . GLN A 1 277 ? 28.366 -20.637 12.371 1.00 34.66 277 GLN A C 1
ATOM 2161 O O . GLN A 1 277 ? 28.610 -21.213 11.313 1.00 34.66 277 GLN A O 1
ATOM 2166 N N . CYS A 1 278 ? 29.193 -19.729 12.893 1.00 35.50 278 CYS A N 1
ATOM 2167 C CA . CYS A 1 278 ? 30.601 -19.676 12.534 1.00 35.50 278 CYS A CA 1
ATOM 2168 C C . CYS A 1 278 ? 31.193 -21.043 12.876 1.00 35.50 278 CYS A C 1
ATOM 2170 O O . CYS A 1 278 ? 31.463 -21.335 14.041 1.00 35.50 278 CYS A O 1
ATOM 2172 N N . SER A 1 279 ? 31.366 -21.895 11.868 1.00 39.78 279 SER A N 1
ATOM 2173 C CA . SER A 1 279 ? 32.202 -23.078 11.983 1.00 39.78 279 SER A CA 1
ATOM 2174 C C . SER A 1 279 ? 33.607 -22.594 12.324 1.00 39.78 279 SER A C 1
ATOM 2176 O O . SER A 1 279 ? 34.290 -22.005 11.483 1.00 39.78 279 SER A O 1
ATOM 2178 N N . SER A 1 280 ? 34.016 -22.787 13.573 1.00 37.78 280 SER A N 1
ATOM 2179 C CA . SER A 1 280 ? 35.390 -22.595 14.004 1.00 37.78 280 SER A CA 1
ATOM 2180 C C . SER A 1 280 ? 36.276 -23.545 13.204 1.00 37.78 280 SER A C 1
ATOM 2182 O O . SER A 1 280 ? 36.279 -24.757 13.408 1.00 37.78 280 SER A O 1
ATOM 2184 N N . THR A 1 281 ? 37.026 -22.992 12.255 1.00 42.03 281 THR A N 1
ATOM 2185 C CA . THR A 1 281 ? 38.139 -23.689 11.620 1.00 42.03 281 THR A CA 1
ATOM 2186 C C . THR A 1 281 ? 39.149 -24.044 12.703 1.00 42.03 281 THR A C 1
ATOM 2188 O O . THR A 1 281 ? 39.709 -23.165 13.360 1.00 42.03 281 THR A O 1
ATOM 2191 N N . THR A 1 282 ? 39.344 -25.340 12.913 1.00 41.28 282 THR A N 1
ATOM 2192 C CA . THR A 1 282 ? 40.413 -25.889 13.745 1.00 41.28 282 THR A CA 1
ATOM 2193 C C . THR A 1 282 ? 41.764 -25.510 13.118 1.00 41.28 282 THR A C 1
ATOM 2195 O O . THR A 1 282 ? 41.876 -25.568 11.890 1.00 41.28 282 THR A O 1
ATOM 2198 N N . PRO A 1 283 ? 42.786 -25.109 13.893 1.00 40.88 283 PRO A N 1
ATOM 2199 C CA . PRO A 1 283 ? 44.109 -24.851 13.337 1.00 40.88 283 PRO A CA 1
ATOM 2200 C C . PRO A 1 283 ? 44.730 -26.175 12.881 1.00 40.88 283 PRO A C 1
ATOM 2202 O O . PRO A 1 283 ? 44.693 -27.156 13.621 1.00 40.88 283 PRO A O 1
ATOM 2205 N N . LEU A 1 284 ? 45.278 -26.197 11.668 1.00 45.62 284 LEU A N 1
ATOM 2206 C CA . LEU A 1 284 ? 46.153 -27.273 11.207 1.00 45.62 284 LEU A CA 1
ATOM 2207 C C . LEU A 1 284 ? 47.488 -27.177 11.964 1.00 45.62 284 LEU A C 1
ATOM 2209 O O . LEU A 1 284 ? 48.125 -26.121 11.930 1.00 45.62 284 LEU A O 1
ATOM 2213 N N . GLU A 1 285 ? 47.866 -28.262 12.643 1.00 43.16 285 GLU A N 1
ATOM 2214 C CA . GLU A 1 285 ? 49.255 -28.572 13.025 1.00 43.16 285 GLU A CA 1
ATOM 2215 C C . GLU A 1 285 ? 50.044 -29.110 11.823 1.00 43.16 285 GLU A C 1
ATOM 2217 O O . GLU A 1 285 ? 49.439 -29.825 10.986 1.00 43.16 285 GLU A O 1
#

InterPro domains:
  IPR007036 AstE/AspA barrel-sandwich hybrid domain [PF04952] (183-246)
  IPR050178 AspA/AstE family [PTHR15162] (15-246)
  IPR055438 Succinylglutamate desuccinylase/Aspartoacylase, catalytic domain [PF24827] (17-139)

Radius of gyration: 21.62 Å; Cα contacts (8 Å, |Δi|>4): 514; chains: 1; bounding box: 69×63×55 Å

Secondary structure (DSSP, 8-state):
--SSSSTTS-GGG--HHHHHHHHHHHHH--TT--SSS--S-SEEEEEEE-SS---EEEEEETT-HHHHHHHHHHHHHHHHTT--EEEEEE---SGGG--SGGGGSSEEEEEEE-S--TT---HHHHHHHHHHHHHHHHHHHHHHH-HHHHHHHHHHH-TTSEEEEEEEPPP-STT-SS-EEPP-EETTEEEEE-SEEPTTTTT-TT-EE-TTSEEEE-TT--EEE---BTBSSEEEESTT-GGG-SGGG---EEEEEEEEEETTT-PBPPPPPP------PPPP-